Protein AF-A0A7S1X210-F1 (afdb_monomer)

Foldseek 3Di:
DFFDDDPPDDRVVRDDDLLVCVVQVGKHPVVCCCPPPPQVVQCVVCVVPDVDSCVVVDDPVNPDDDTGDGACSNDDPSVVDDDFQAALPPRHTDDVVPVLDNHDPVCPVVVVVSLVVLVVQLVVLVVQLVVLVVVLCVVVVHPPDDRPDDDPPDPSNSVNSVSVVSNVVSVVSNVSPDDVPD

Solvent-accessible surface area (backbone atoms only — not comparable to full-atom values): 11058 Å² total; per-residue (Å²): 79,57,37,64,70,65,92,87,63,55,73,79,80,27,58,42,56,67,63,61,31,60,75,46,33,53,34,67,32,63,64,59,49,40,66,74,65,45,45,60,62,50,31,66,68,32,48,89,78,39,98,59,44,63,59,80,77,47,59,81,87,60,69,76,74,90,72,67,73,65,34,55,81,64,48,72,75,49,63,76,54,80,88,71,59,49,17,74,79,81,60,47,80,53,58,86,86,51,75,73,59,44,51,45,83,88,43,52,88,47,43,71,61,56,47,51,54,50,49,54,51,34,54,55,31,50,54,50,39,51,55,48,52,53,50,50,31,63,75,69,72,41,90,88,59,83,86,83,80,79,57,82,87,43,81,56,56,64,49,49,57,48,37,52,51,55,34,52,57,36,48,60,57,53,54,43,69,56,69,89,84,123

Nearest PDB structures (foldseek):
  6tny-assembly1_A  TM=8.300E-01  e=5.848E-14  Homo sapiens
  7kc0-assembly1_A  TM=8.566E-01  e=1.595E-10  Saccharomyces cerevisiae
  6p1h-assembly1_A  TM=8.495E-01  e=1.240E-06  Saccharomyces cerevisiae S288C
  2f1m-assembly1_B  TM=7.287E-01  e=1.521E+00  Escherichia coli
  2f1m-assembly1_A  TM=6.014E-01  e=1.137E+00  Escherichia coli

Secondary structure (DSSP, 8-state):
-BB--STT--GGGGB--HHHHHHHTPPB-HHHHIIIIIHHHHHHHHTTT-S-GGGGTSSGGGS----PPPPGGG-GGGGSPPPPPB-TTT-PBPPTT-TT-SS-HHHHTTHHHHHHHHHHHHHHHHHHHHHHHHHHHHHHT-SSS------TT-HHHHHHHHHHHHHHHHHHHHHTT-----

Radius of gyration: 20.75 Å; Cα contacts (8 Å, |Δi|>4): 144; chains: 1; bounding box: 48×41×63 Å

Organism: NCBI:txid63592

Mean predicted aligned error: 7.13 Å

InterPro domains:
  IPR006134 DNA-directed DNA polymerase, family B, multifunctional domain [PF00136] (1-49)
  IPR025687 C4-type zinc-finger of DNA polymerase delta [PF14260] (87-160)
  IPR030559 DNA polymerase zeta catalytic subunit [PTHR45812] (1-171)
  IPR042087 DNA polymerase family B, thumb domain [G3DSA:1.10.132.60] (1-58)
  IPR043502 DNA/RNA polymerase superfamily [SSF56672] (1-58)

pLDDT: mean 87.24, std 10.16, range [39.22, 98.0]

Structure (mmCIF, N/CA/C/O backbone):
data_AF-A0A7S1X210-F1
#
_entry.id   AF-A0A7S1X210-F1
#
loop_
_atom_site.group_PDB
_atom_site.id
_atom_site.type_symbol
_atom_site.label_atom_id
_atom_site.label_alt_id
_atom_site.label_comp_id
_atom_site.label_asym_id
_atom_site.label_entity_id
_atom_site.label_seq_id
_atom_site.pdbx_PDB_ins_code
_atom_site.Cartn_x
_atom_site.Cartn_y
_atom_site.Cartn_z
_atom_site.occupancy
_atom_site.B_iso_or_equiv
_atom_site.auth_seq_id
_atom_site.auth_comp_id
_atom_site.auth_asym_id
_atom_site.auth_atom_id
_atom_site.pdbx_PDB_model_num
ATOM 1 N N . VAL A 1 1 ? 12.910 4.016 -5.902 1.00 90.12 1 VAL A N 1
ATOM 2 C CA . VAL A 1 1 ? 11.537 3.978 -6.462 1.00 90.12 1 VAL A CA 1
ATOM 3 C C . VAL A 1 1 ? 11.142 5.364 -6.921 1.00 90.12 1 VAL A C 1
ATOM 5 O O . VAL A 1 1 ? 11.663 6.328 -6.378 1.00 90.12 1 VAL A O 1
ATOM 8 N N . ILE A 1 2 ? 10.271 5.469 -7.922 1.00 92.75 2 ILE A N 1
ATOM 9 C CA . ILE A 1 2 ? 9.777 6.760 -8.409 1.00 92.75 2 ILE A CA 1
ATOM 10 C C . ILE A 1 2 ? 8.506 7.125 -7.639 1.00 92.75 2 ILE A C 1
ATOM 12 O O . ILE A 1 2 ? 7.502 6.409 -7.706 1.00 92.75 2 ILE A O 1
ATOM 16 N N . VAL A 1 3 ? 8.569 8.214 -6.874 1.00 91.25 3 VAL A N 1
ATOM 17 C CA . VAL A 1 3 ? 7.435 8.753 -6.110 1.00 91.25 3 VAL A CA 1
ATOM 18 C C . VAL A 1 3 ? 6.704 9.832 -6.907 1.00 91.25 3 VAL A C 1
ATOM 20 O O . VAL A 1 3 ? 7.256 10.438 -7.827 1.00 91.25 3 VAL A O 1
ATOM 23 N N . LYS A 1 4 ? 5.440 10.092 -6.564 1.00 87.62 4 LYS A N 1
ATOM 24 C CA . LYS A 1 4 ? 4.696 11.207 -7.155 1.00 87.62 4 LYS A CA 1
ATOM 25 C C . LYS A 1 4 ? 5.279 12.529 -6.664 1.00 87.62 4 LYS A C 1
ATOM 27 O O . LYS A 1 4 ? 5.483 12.720 -5.469 1.00 87.62 4 LYS A O 1
ATOM 32 N N . ALA A 1 5 ? 5.462 13.460 -7.592 1.00 85.56 5 ALA A N 1
ATOM 33 C CA . ALA A 1 5 ? 5.902 14.825 -7.324 1.00 85.56 5 ALA A CA 1
ATOM 34 C C . ALA A 1 5 ? 5.059 15.826 -8.129 1.00 85.56 5 ALA A C 1
ATOM 36 O O . ALA A 1 5 ? 4.110 15.446 -8.821 1.00 85.56 5 ALA A O 1
ATOM 37 N N . ALA A 1 6 ? 5.403 17.113 -8.039 1.00 82.94 6 ALA A N 1
ATOM 38 C CA . ALA A 1 6 ? 4.750 18.162 -8.813 1.00 82.94 6 ALA A CA 1
ATOM 39 C C . ALA A 1 6 ? 4.803 17.879 -10.327 1.00 82.94 6 ALA A C 1
ATOM 41 O O . ALA A 1 6 ? 5.745 17.269 -10.848 1.00 82.94 6 ALA A O 1
ATOM 42 N N . LYS A 1 7 ? 3.773 18.338 -11.049 1.00 77.31 7 LYS A N 1
ATOM 43 C CA . LYS A 1 7 ? 3.690 18.188 -12.506 1.00 77.31 7 LYS A CA 1
ATOM 44 C C . LYS A 1 7 ? 4.902 18.866 -13.154 1.00 77.31 7 LYS A C 1
ATOM 46 O O . LYS A 1 7 ? 5.141 20.044 -12.922 1.00 77.31 7 LYS A O 1
ATOM 51 N N . GLY A 1 8 ? 5.648 18.117 -13.965 1.00 78.75 8 GLY A N 1
ATOM 52 C CA . GLY A 1 8 ? 6.862 18.606 -14.628 1.00 78.75 8 GLY A CA 1
ATOM 53 C C . GLY A 1 8 ? 8.164 18.418 -13.843 1.00 78.75 8 GLY A C 1
ATOM 54 O O . GLY A 1 8 ? 9.219 18.726 -14.387 1.00 78.75 8 GLY A O 1
ATOM 55 N N . ALA A 1 9 ? 8.124 17.870 -12.620 1.00 86.00 9 ALA A N 1
ATOM 56 C CA . ALA A 1 9 ? 9.341 17.489 -11.901 1.00 86.00 9 ALA A CA 1
ATOM 57 C C . ALA A 1 9 ? 10.150 16.458 -12.705 1.00 86.00 9 ALA A C 1
ATOM 59 O O . ALA A 1 9 ? 9.581 15.568 -13.359 1.00 86.00 9 ALA A O 1
ATOM 60 N N . LYS A 1 10 ? 11.477 16.572 -12.653 1.00 88.25 10 LYS A N 1
ATOM 61 C CA . LYS A 1 10 ? 12.389 15.699 -13.400 1.00 88.25 10 LYS A CA 1
ATOM 62 C C . LYS A 1 10 ? 12.440 14.317 -12.750 1.00 88.25 10 LYS A C 1
ATOM 64 O O . LYS A 1 10 ? 12.213 14.171 -11.556 1.00 88.25 10 LYS A O 1
ATOM 69 N N . ALA A 1 11 ? 12.742 13.276 -13.527 1.00 84.88 11 ALA A N 1
ATOM 70 C CA . ALA A 1 11 ? 12.729 11.899 -13.019 1.00 84.88 11 ALA A CA 1
ATOM 71 C C . ALA A 1 11 ? 13.717 11.670 -11.858 1.00 84.88 11 ALA A C 1
ATOM 73 O O . ALA A 1 11 ? 13.391 10.961 -10.911 1.00 84.88 11 ALA A O 1
ATOM 74 N N . TRP A 1 12 ? 14.888 12.311 -11.895 1.00 87.00 12 TRP A N 1
ATOM 75 C CA . TRP A 1 12 ? 15.892 12.201 -10.833 1.00 87.00 12 TRP A CA 1
ATOM 76 C C . TRP A 1 12 ? 15.475 12.901 -9.530 1.00 87.00 12 TRP A C 1
ATOM 78 O O . TRP A 1 12 ? 15.913 12.487 -8.466 1.00 87.00 12 TRP A O 1
ATOM 88 N N . GLU A 1 13 ? 14.579 13.891 -9.589 1.00 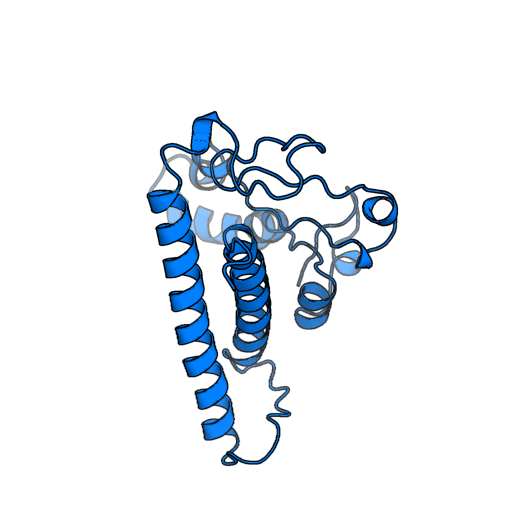87.50 13 GLU A N 1
ATOM 89 C CA . GLU A 1 13 ? 14.004 14.560 -8.407 1.00 87.50 13 GLU A CA 1
ATOM 90 C C . GLU A 1 13 ? 12.911 13.710 -7.735 1.00 87.50 13 GLU A C 1
ATOM 92 O O . GLU A 1 13 ? 12.490 13.999 -6.621 1.00 87.50 13 GLU A O 1
ATOM 97 N N . LYS A 1 14 ? 12.424 12.669 -8.422 1.00 89.88 14 LYS A N 1
ATOM 98 C CA . LYS A 1 14 ? 11.378 11.752 -7.939 1.00 89.88 14 LYS A CA 1
ATOM 99 C C . LYS A 1 14 ? 11.936 10.439 -7.396 1.00 89.88 14 LYS A C 1
ATOM 101 O O . LYS A 1 14 ? 11.161 9.565 -7.010 1.00 89.88 14 LYS A O 1
ATOM 106 N N . ALA A 1 15 ? 13.247 10.239 -7.468 1.00 92.25 15 ALA A N 1
ATOM 107 C CA . ALA A 1 15 ? 13.873 8.988 -7.085 1.00 92.25 15 ALA A CA 1
ATOM 108 C C . ALA A 1 15 ? 14.105 8.957 -5.571 1.00 92.25 15 ALA A C 1
ATOM 110 O O . ALA A 1 15 ? 14.852 9.770 -5.045 1.00 92.25 15 ALA A O 1
ATOM 111 N N . GLU A 1 16 ? 13.490 7.988 -4.895 1.00 92.00 16 GLU A N 1
ATOM 112 C CA . GLU A 1 16 ? 13.593 7.822 -3.441 1.00 92.00 16 GLU A CA 1
ATOM 113 C C . GLU A 1 16 ? 13.926 6.389 -3.020 1.00 92.00 16 GLU A C 1
ATOM 115 O O . GLU A 1 16 ? 13.676 5.429 -3.760 1.00 92.00 16 GLU A O 1
ATOM 120 N N . ASP A 1 17 ? 14.471 6.221 -1.813 1.00 90.00 17 ASP A N 1
ATOM 121 C CA . ASP A 1 17 ? 14.673 4.895 -1.219 1.00 90.00 17 ASP A CA 1
ATOM 122 C C . ASP A 1 17 ? 13.314 4.235 -0.882 1.00 90.00 17 ASP A C 1
ATOM 124 O O . ASP A 1 17 ? 12.415 4.907 -0.370 1.00 90.00 17 ASP A O 1
ATOM 128 N N . PRO A 1 18 ? 13.106 2.928 -1.157 1.00 89.25 18 PRO A N 1
ATOM 129 C CA . PRO A 1 18 ? 11.813 2.284 -0.913 1.00 89.25 18 PRO A CA 1
ATOM 130 C C . PRO A 1 18 ? 11.374 2.278 0.557 1.00 89.25 18 PRO A C 1
ATOM 132 O O . PRO A 1 18 ? 10.176 2.363 0.825 1.00 89.25 18 PRO A O 1
ATOM 135 N N . ILE A 1 19 ? 12.311 2.166 1.506 1.00 86.62 19 ILE A N 1
ATOM 136 C CA . ILE A 1 19 ? 11.998 2.190 2.941 1.00 86.62 19 ILE A CA 1
ATOM 137 C C . ILE A 1 19 ? 11.640 3.609 3.342 1.00 86.62 19 ILE A C 1
ATOM 139 O O . ILE A 1 19 ? 10.602 3.812 3.966 1.00 86.62 19 ILE A O 1
ATOM 143 N N . PHE A 1 20 ? 12.436 4.587 2.908 1.00 89.00 20 PHE A N 1
ATOM 144 C CA . PHE A 1 20 ? 12.150 5.993 3.174 1.00 89.00 20 PHE A CA 1
ATOM 145 C C . PHE A 1 20 ? 10.771 6.406 2.638 1.00 89.00 20 PHE A C 1
ATOM 147 O O . PHE A 1 20 ? 9.986 7.038 3.351 1.00 89.00 20 PHE A O 1
ATOM 154 N N . ALA A 1 21 ? 10.438 5.987 1.413 1.00 89.50 21 ALA A N 1
ATOM 155 C CA . ALA A 1 21 ? 9.132 6.221 0.808 1.00 89.50 21 ALA A CA 1
ATOM 156 C C . ALA A 1 21 ? 7.996 5.562 1.609 1.00 89.50 21 ALA A C 1
ATOM 158 O O . ALA A 1 21 ? 6.956 6.185 1.832 1.00 89.50 21 ALA A O 1
ATOM 159 N N . LEU A 1 22 ? 8.192 4.329 2.086 1.00 84.56 22 LEU A N 1
ATOM 160 C CA . LEU A 1 22 ? 7.207 3.615 2.898 1.00 84.56 22 LEU A CA 1
ATOM 161 C C . LEU A 1 22 ? 6.993 4.278 4.268 1.00 84.56 22 LEU A C 1
ATOM 163 O O . LEU A 1 22 ? 5.846 4.467 4.684 1.00 84.56 22 LEU A O 1
ATOM 167 N N . GLU A 1 23 ? 8.067 4.643 4.967 1.00 84.75 23 GLU A N 1
ATOM 168 C CA . GLU A 1 23 ? 8.025 5.239 6.308 1.00 84.75 23 GLU A CA 1
ATOM 169 C C . GLU A 1 23 ? 7.360 6.618 6.286 1.00 84.75 23 GLU A C 1
ATOM 171 O O . GLU A 1 23 ? 6.437 6.869 7.063 1.00 84.75 23 GLU A O 1
ATOM 176 N N . ASN A 1 24 ? 7.714 7.460 5.312 1.00 86.12 24 ASN A N 1
ATOM 177 C CA . ASN A 1 24 ? 7.149 8.805 5.168 1.00 86.12 24 ASN A CA 1
ATOM 178 C C . ASN A 1 24 ? 5.792 8.836 4.447 1.00 86.12 24 ASN A C 1
ATOM 180 O O . ASN A 1 24 ? 5.156 9.891 4.348 1.00 86.12 24 ASN A O 1
ATOM 184 N N . GLY A 1 25 ? 5.317 7.687 3.956 1.00 83.00 25 GLY A N 1
ATOM 185 C CA . GLY A 1 25 ? 4.057 7.587 3.223 1.00 83.00 25 GLY A CA 1
ATOM 186 C C . GLY A 1 25 ? 4.083 8.356 1.901 1.00 83.00 25 GLY A C 1
ATOM 187 O O . GLY A 1 25 ? 3.084 8.976 1.538 1.00 83.00 25 GLY A O 1
ATOM 188 N N . LEU A 1 26 ? 5.222 8.345 1.203 1.00 87.94 26 LEU A N 1
ATOM 189 C CA . LEU A 1 26 ? 5.358 8.947 -0.118 1.00 87.94 26 LEU A CA 1
ATOM 190 C C . LEU A 1 26 ? 4.622 8.072 -1.148 1.00 87.94 26 LEU A C 1
ATOM 192 O O . LEU A 1 26 ? 4.940 6.887 -1.288 1.00 87.94 26 LEU A O 1
ATOM 196 N N . PRO A 1 27 ? 3.625 8.609 -1.872 1.00 88.19 27 PRO A N 1
ATOM 197 C CA . PRO A 1 27 ? 2.889 7.830 -2.856 1.00 88.19 27 PRO A CA 1
ATOM 198 C C . PRO A 1 27 ? 3.779 7.472 -4.048 1.00 88.19 27 PRO A C 1
ATOM 200 O O . PRO A 1 27 ? 4.456 8.328 -4.612 1.00 88.19 27 PRO A O 1
ATOM 203 N N . ILE A 1 28 ? 3.730 6.211 -4.470 1.00 90.19 28 ILE A N 1
ATOM 204 C CA . ILE A 1 28 ? 4.442 5.724 -5.657 1.00 90.19 28 ILE A CA 1
ATOM 205 C C . ILE A 1 28 ? 3.744 6.229 -6.925 1.00 90.19 28 ILE A C 1
ATOM 207 O O . ILE A 1 28 ? 2.510 6.250 -7.007 1.00 90.19 28 ILE A O 1
ATOM 211 N N . ASP A 1 29 ? 4.525 6.634 -7.925 1.00 90.75 29 ASP A N 1
ATOM 212 C CA . ASP A 1 29 ? 3.999 7.053 -9.224 1.00 90.75 29 ASP A CA 1
ATOM 213 C C . ASP A 1 29 ? 3.708 5.837 -10.111 1.00 90.75 29 ASP A C 1
ATOM 215 O O . ASP A 1 29 ? 4.496 5.465 -10.978 1.00 90.75 29 ASP A O 1
ATOM 219 N N . SER A 1 30 ? 2.568 5.183 -9.872 1.00 89.75 30 SER A N 1
ATOM 220 C CA . SER A 1 30 ? 2.144 4.010 -10.647 1.00 89.75 30 SER A CA 1
ATOM 221 C C . SER A 1 30 ? 2.067 4.285 -12.150 1.00 89.75 30 SER A C 1
ATOM 223 O O . SER A 1 30 ? 2.387 3.396 -12.933 1.00 89.75 30 SER A O 1
ATOM 225 N N . GLN A 1 31 ? 1.696 5.505 -12.554 1.00 88.12 31 GLN A N 1
ATOM 226 C CA . GLN A 1 31 ? 1.588 5.870 -13.966 1.00 88.12 31 GLN A CA 1
ATOM 227 C C . GLN A 1 31 ? 2.962 5.880 -14.635 1.00 88.12 31 GLN A C 1
ATOM 229 O O . GLN A 1 31 ? 3.120 5.320 -15.712 1.00 88.12 31 GLN A O 1
ATOM 234 N N . HIS A 1 32 ? 3.986 6.411 -13.958 1.00 90.31 32 HIS A N 1
ATOM 235 C CA . HIS A 1 32 ? 5.356 6.353 -14.465 1.00 90.31 32 HIS A CA 1
ATOM 236 C C . HIS A 1 32 ? 5.807 4.911 -14.749 1.00 90.31 32 HIS A C 1
ATOM 238 O O . HIS A 1 32 ? 6.407 4.655 -15.793 1.00 90.31 32 HIS A O 1
ATOM 244 N N . TYR A 1 33 ? 5.486 3.966 -13.856 1.00 91.94 33 TYR A N 1
ATOM 245 C CA . TYR A 1 33 ? 5.815 2.552 -14.053 1.00 91.94 33 TYR A CA 1
ATOM 246 C C . TYR A 1 33 ? 5.047 1.916 -15.218 1.00 91.94 33 TYR A C 1
ATOM 248 O O . TYR A 1 33 ? 5.635 1.153 -15.985 1.00 91.94 33 TYR A O 1
ATOM 256 N N . VAL A 1 34 ? 3.763 2.250 -15.378 1.00 91.00 34 VAL A N 1
ATOM 257 C CA . VAL A 1 34 ? 2.956 1.780 -16.511 1.00 91.00 34 VAL A CA 1
ATOM 258 C C . VAL A 1 34 ? 3.537 2.298 -17.825 1.00 91.00 34 VAL A C 1
ATOM 260 O O . VAL A 1 34 ? 3.931 1.488 -18.657 1.00 91.00 34 VAL A O 1
ATOM 263 N N . ASP A 1 35 ? 3.697 3.611 -17.967 1.00 89.62 35 ASP A N 1
ATOM 264 C CA . ASP A 1 35 ? 4.081 4.248 -19.233 1.00 89.62 35 ASP A CA 1
ATOM 265 C C . ASP A 1 35 ? 5.514 3.887 -19.668 1.00 89.62 35 ASP A C 1
ATOM 267 O O . ASP A 1 35 ? 5.787 3.651 -20.844 1.00 89.62 35 ASP A O 1
ATOM 271 N N . HIS A 1 36 ? 6.463 3.849 -18.722 1.00 90.44 36 HIS A N 1
ATOM 272 C CA . HIS A 1 36 ? 7.891 3.735 -19.057 1.00 90.44 36 HIS A CA 1
ATOM 273 C C . HIS A 1 36 ? 8.416 2.298 -19.024 1.00 90.44 36 HIS A C 1
ATOM 275 O O . HIS A 1 36 ? 9.404 2.012 -19.699 1.00 90.44 36 HIS A O 1
ATOM 281 N N . TYR A 1 37 ? 7.794 1.399 -18.252 1.00 91.25 37 TYR A N 1
ATOM 282 C CA . TYR A 1 37 ? 8.306 0.036 -18.065 1.00 91.25 37 TYR A CA 1
ATOM 283 C C . TYR A 1 37 ? 7.361 -1.041 -18.584 1.00 91.25 37 TYR A C 1
ATOM 285 O O . TYR A 1 37 ? 7.846 -2.050 -19.085 1.00 91.25 37 TYR A O 1
ATOM 293 N N . LEU A 1 38 ? 6.041 -0.869 -18.464 1.00 93.69 38 LEU A N 1
ATOM 294 C CA . LEU A 1 38 ? 5.081 -1.924 -18.805 1.00 93.69 38 LEU A CA 1
ATOM 295 C C . LEU A 1 38 ? 4.475 -1.749 -20.198 1.00 93.69 38 LEU A C 1
ATOM 297 O O . LEU A 1 38 ? 4.366 -2.729 -20.930 1.00 93.69 38 LEU A O 1
ATOM 301 N N . GLU A 1 39 ? 4.119 -0.526 -20.591 1.00 93.44 39 GLU A N 1
ATOM 302 C CA . GLU A 1 39 ? 3.367 -0.263 -21.821 1.00 93.44 39 GLU A CA 1
ATOM 303 C C . GLU A 1 39 ? 4.124 -0.734 -23.064 1.00 93.44 39 GLU A C 1
ATOM 305 O O . GLU A 1 39 ? 3.574 -1.480 -23.872 1.00 93.44 39 GLU A O 1
ATOM 310 N N . GLN A 1 40 ? 5.396 -0.354 -23.215 1.00 91.50 40 GLN A N 1
ATOM 311 C CA . GLN A 1 40 ? 6.184 -0.700 -24.402 1.00 91.50 40 GLN A CA 1
ATOM 312 C C . GLN A 1 40 ? 6.397 -2.211 -24.594 1.00 91.50 40 GLN A C 1
ATOM 314 O O . GLN A 1 40 ? 6.093 -2.703 -25.684 1.00 91.50 40 GLN A O 1
ATOM 319 N N . PRO A 1 41 ? 6.918 -2.977 -23.610 1.00 95.00 41 PRO A N 1
ATOM 320 C CA . PRO A 1 41 ? 7.133 -4.409 -23.807 1.00 95.00 41 PRO A CA 1
ATOM 321 C C . PRO A 1 41 ? 5.820 -5.164 -24.002 1.00 95.00 41 PRO A C 1
ATOM 323 O O . PRO A 1 41 ? 5.747 -6.028 -24.872 1.00 95.00 41 PRO A O 1
ATOM 326 N N . LEU A 1 42 ? 4.770 -4.816 -23.254 1.00 94.88 42 LEU A N 1
ATOM 327 C CA . LEU A 1 42 ? 3.472 -5.468 -23.400 1.00 94.88 42 LEU A CA 1
ATOM 328 C C . LEU A 1 42 ? 2.827 -5.132 -24.746 1.00 94.88 42 LEU A C 1
ATOM 330 O O . LEU A 1 42 ? 2.330 -6.035 -25.412 1.00 94.88 42 LEU A O 1
ATOM 334 N N . SER A 1 43 ? 2.903 -3.880 -25.202 1.00 93.31 43 SER A N 1
ATOM 335 C CA . SER A 1 43 ? 2.387 -3.503 -26.522 1.00 93.31 43 SER A CA 1
ATOM 336 C C . SER A 1 43 ? 3.055 -4.307 -27.631 1.00 93.31 43 SER A C 1
ATOM 338 O O . SER A 1 43 ? 2.349 -4.827 -28.483 1.00 93.31 43 SER A O 1
ATOM 340 N N . ARG A 1 44 ? 4.381 -4.507 -27.579 1.00 93.38 44 ARG A N 1
ATOM 341 C CA . ARG A 1 44 ? 5.109 -5.334 -28.563 1.00 93.38 44 ARG A CA 1
ATOM 342 C C . ARG A 1 44 ? 4.666 -6.798 -28.565 1.00 93.38 44 ARG A C 1
ATOM 344 O O . ARG A 1 44 ? 4.614 -7.416 -29.621 1.00 93.38 44 ARG A O 1
ATOM 351 N N . ILE A 1 45 ? 4.363 -7.361 -27.395 1.00 95.69 45 ILE A N 1
ATOM 352 C CA . ILE A 1 45 ? 3.881 -8.748 -27.273 1.00 95.69 45 ILE A CA 1
ATOM 353 C C . ILE A 1 45 ? 2.468 -8.885 -27.853 1.00 95.69 45 ILE A C 1
ATOM 355 O O . ILE A 1 45 ? 2.160 -9.888 -28.495 1.00 95.69 45 ILE A O 1
ATOM 359 N N . PHE A 1 46 ? 1.611 -7.887 -27.630 1.00 96.12 46 PHE A N 1
ATOM 360 C CA . PHE A 1 46 ? 0.203 -7.936 -28.019 1.00 96.12 46 PHE A CA 1
ATOM 361 C C . PHE A 1 46 ? -0.088 -7.394 -29.423 1.00 96.12 46 PHE A C 1
ATOM 363 O O . PHE A 1 46 ? -1.111 -7.756 -29.993 1.00 96.12 46 PHE A O 1
ATOM 370 N N . GLU A 1 47 ? 0.796 -6.594 -30.016 1.00 94.81 47 GLU A N 1
ATOM 371 C CA . GLU A 1 47 ? 0.674 -6.056 -31.380 1.00 94.81 47 GLU A CA 1
ATOM 372 C C . GLU A 1 47 ? 0.311 -7.101 -32.457 1.00 94.81 47 GLU A C 1
ATOM 374 O O . GLU A 1 47 ? -0.590 -6.825 -33.248 1.00 94.81 47 GLU A O 1
ATOM 379 N N . PRO A 1 48 ? 0.891 -8.321 -32.487 1.00 95.19 48 PRO A N 1
ATOM 380 C CA . PRO A 1 48 ? 0.474 -9.342 -33.454 1.00 95.19 48 PRO A CA 1
ATOM 381 C C . PRO A 1 48 ? -0.869 -10.018 -33.125 1.00 95.19 48 PRO A C 1
ATOM 383 O O . PRO A 1 48 ? -1.428 -10.704 -33.978 1.00 95.19 48 PRO A O 1
ATOM 386 N N . ILE A 1 49 ? -1.385 -9.871 -31.900 1.00 95.88 49 ILE A N 1
ATOM 387 C CA . ILE A 1 49 ? -2.594 -10.557 -31.414 1.00 95.88 49 ILE A CA 1
ATOM 388 C C . ILE A 1 49 ? -3.823 -9.644 -31.508 1.00 95.88 49 ILE A C 1
ATOM 390 O O . ILE A 1 49 ? -4.916 -10.104 -31.840 1.00 95.88 49 ILE A O 1
ATOM 394 N N . MET A 1 50 ? -3.666 -8.352 -31.213 1.00 94.50 50 MET A N 1
ATOM 395 C CA . MET A 1 50 ? -4.766 -7.392 -31.141 1.00 94.50 50 MET A CA 1
ATOM 396 C C . MET A 1 50 ? -4.510 -6.156 -32.000 1.00 94.50 50 MET A C 1
ATOM 398 O O . MET A 1 50 ? -3.397 -5.650 -32.080 1.00 94.50 50 MET A O 1
ATOM 402 N N . LYS A 1 51 ? -5.583 -5.619 -32.594 1.00 90.19 51 LYS A N 1
ATOM 403 C CA . LYS A 1 51 ? -5.516 -4.453 -33.491 1.00 90.19 51 LYS A CA 1
ATOM 404 C C . LYS A 1 51 ? -4.996 -3.184 -32.804 1.00 90.19 51 LYS A C 1
ATOM 406 O O . LYS A 1 51 ? -4.408 -2.343 -33.474 1.00 90.19 51 LYS A O 1
ATOM 411 N N . ASN A 1 52 ? -5.241 -3.024 -31.501 1.00 90.50 52 ASN A 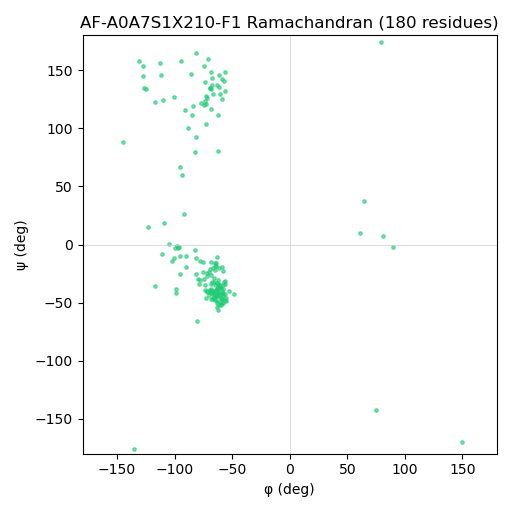N 1
ATOM 412 C CA . ASN A 1 52 ? -4.840 -1.839 -30.743 1.00 90.50 52 ASN A CA 1
ATOM 413 C C . ASN A 1 52 ? -4.425 -2.180 -29.295 1.00 90.50 52 ASN A C 1
ATOM 415 O O 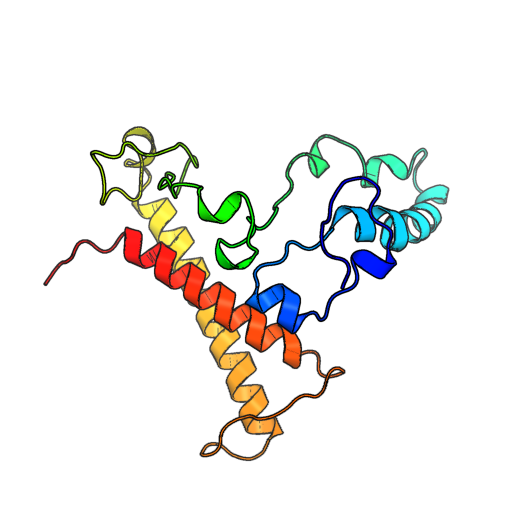. ASN A 1 52 ? -5.249 -2.102 -28.382 1.00 90.50 52 ASN A O 1
ATOM 419 N N . PRO A 1 53 ? -3.143 -2.504 -29.045 1.00 90.00 53 PRO A N 1
ATOM 420 C CA . PRO A 1 53 ? -2.640 -2.829 -27.705 1.00 90.00 53 PRO A CA 1
ATOM 421 C C . PRO A 1 53 ? -2.821 -1.735 -26.646 1.00 90.00 53 PRO A C 1
ATOM 423 O O . PRO A 1 53 ? -2.810 -2.029 -25.451 1.00 90.00 53 PRO A O 1
ATOM 426 N N . LYS A 1 54 ? -3.039 -0.477 -27.052 1.00 87.81 54 LYS A N 1
ATOM 427 C CA . LYS A 1 54 ? -3.232 0.646 -26.121 1.00 87.81 54 LYS A CA 1
ATOM 428 C C . LYS A 1 54 ? -4.521 0.548 -25.306 1.00 87.81 54 LYS A C 1
ATOM 430 O O . LYS A 1 54 ? -4.614 1.148 -24.234 1.00 87.81 54 LYS A O 1
ATOM 435 N N . GLU A 1 55 ? -5.495 -0.232 -25.767 1.00 90.38 55 GLU A N 1
ATOM 436 C CA . GLU A 1 55 ? -6.731 -0.509 -25.022 1.00 90.38 55 GLU A CA 1
ATOM 437 C C . GLU A 1 55 ? -6.465 -1.278 -23.719 1.00 90.38 55 GLU A C 1
ATOM 439 O O . GLU A 1 55 ? -7.274 -1.237 -22.801 1.00 90.38 55 GLU A O 1
ATOM 444 N N . LEU A 1 56 ? -5.303 -1.925 -23.571 1.00 89.44 56 LEU A N 1
ATOM 445 C CA . LEU A 1 56 ? -4.924 -2.566 -22.309 1.00 89.44 56 LEU A CA 1
ATOM 446 C C . LEU A 1 56 ? -4.661 -1.541 -21.196 1.00 89.44 56 LEU A C 1
ATOM 448 O O . LEU A 1 56 ? -4.966 -1.801 -20.032 1.00 89.44 56 LEU A O 1
ATOM 452 N N . PHE A 1 57 ? -4.132 -0.369 -21.553 1.00 89.81 57 PHE A N 1
ATOM 453 C CA . PHE A 1 57 ? -3.696 0.668 -20.609 1.00 89.81 57 PHE A CA 1
ATOM 454 C C . PHE A 1 57 ? -4.695 1.821 -20.475 1.00 89.81 57 PHE A C 1
ATOM 456 O O . PHE A 1 57 ? -4.620 2.611 -19.534 1.00 89.81 57 PHE A O 1
ATOM 463 N N . THR A 1 58 ? -5.659 1.913 -21.391 1.00 86.56 58 THR A N 1
ATOM 464 C CA . THR A 1 58 ? -6.652 2.990 -21.440 1.00 86.56 58 THR A CA 1
ATOM 465 C C . THR A 1 58 ? -8.060 2.412 -21.477 1.00 86.56 58 THR A C 1
ATOM 467 O O . THR A 1 58 ? -8.322 1.473 -22.218 1.00 86.56 58 THR A O 1
ATOM 470 N N . GLY A 1 59 ? -8.981 2.955 -20.679 1.00 85.50 59 GLY A N 1
ATOM 471 C CA . GLY A 1 59 ? -10.378 2.521 -20.707 1.00 85.50 59 GLY A CA 1
ATOM 472 C C . GLY A 1 59 ? -11.090 2.654 -19.370 1.00 85.50 59 GLY A C 1
ATOM 473 O O . GLY A 1 59 ? -10.587 3.263 -18.425 1.00 85.50 59 GLY A O 1
ATOM 474 N N . ASP A 1 60 ? -12.286 2.076 -19.299 1.00 85.25 60 ASP A N 1
ATOM 475 C CA . ASP A 1 60 ? -13.122 2.103 -18.096 1.00 85.25 60 ASP A CA 1
ATOM 476 C C . ASP A 1 60 ? -12.507 1.285 -16.952 1.00 85.25 60 ASP A C 1
ATOM 478 O O . ASP A 1 60 ? -12.615 1.670 -15.787 1.00 85.25 60 ASP A O 1
ATOM 482 N N . HIS A 1 61 ? -11.785 0.208 -17.279 1.00 85.44 61 HIS A N 1
ATOM 483 C CA . HIS A 1 61 ? -11.119 -0.672 -16.316 1.00 85.44 61 HIS A CA 1
ATOM 484 C C . HIS A 1 61 ? -9.933 -0.017 -15.599 1.00 85.44 61 HIS A C 1
ATOM 486 O O . HIS A 1 61 ? -9.585 -0.453 -14.504 1.00 85.44 61 HIS A O 1
ATOM 492 N N . THR A 1 62 ? -9.337 1.044 -16.155 1.00 84.31 62 THR A N 1
ATOM 493 C CA . THR A 1 62 ? -8.208 1.764 -15.532 1.00 84.31 62 THR A CA 1
ATOM 494 C C . THR A 1 62 ? -8.618 3.026 -14.769 1.00 84.31 62 THR A C 1
ATOM 496 O O . THR A 1 62 ? -7.779 3.667 -14.137 1.00 84.31 62 THR A O 1
ATOM 499 N N . ARG A 1 63 ? -9.914 3.379 -14.747 1.00 80.25 63 ARG A N 1
ATOM 500 C CA . ARG A 1 63 ? -10.415 4.580 -14.045 1.00 80.25 63 ARG A CA 1
ATOM 501 C C . ARG A 1 63 ? -10.327 4.484 -12.521 1.00 80.25 63 ARG A C 1
ATOM 503 O O . ARG A 1 63 ? -10.258 5.508 -11.841 1.00 80.25 63 ARG A O 1
ATOM 510 N N . ALA A 1 64 ? -10.342 3.273 -11.970 1.00 79.94 64 ALA A N 1
ATOM 511 C CA . ALA A 1 64 ? -10.239 3.048 -10.535 1.00 79.94 64 ALA A CA 1
ATOM 512 C C . ALA A 1 64 ? -8.767 2.945 -10.113 1.00 79.94 64 ALA A C 1
ATOM 514 O O . ALA A 1 64 ? -8.143 1.896 -10.242 1.00 79.94 64 ALA A O 1
ATOM 515 N N . ILE A 1 65 ? -8.217 4.035 -9.570 1.00 79.38 65 ILE A N 1
ATOM 516 C CA . ILE A 1 65 ? -6.823 4.081 -9.113 1.00 79.38 65 ILE A CA 1
ATOM 517 C C . ILE A 1 65 ? -6.785 4.155 -7.586 1.00 79.38 65 ILE A C 1
ATOM 519 O O . ILE A 1 65 ? -7.352 5.062 -6.973 1.00 79.38 65 ILE A O 1
ATOM 523 N N . ALA A 1 66 ? -6.076 3.218 -6.960 1.00 78.00 66 ALA A N 1
ATOM 524 C CA . ALA A 1 66 ? -5.749 3.290 -5.543 1.00 78.00 66 ALA A CA 1
ATOM 525 C C . ALA A 1 66 ? -4.483 4.139 -5.359 1.00 78.00 66 ALA A C 1
ATOM 527 O O . ALA A 1 66 ? -3.392 3.735 -5.754 1.00 78.00 66 ALA A O 1
ATOM 528 N N . VAL A 1 67 ? -4.625 5.323 -4.761 1.00 77.12 67 VAL A N 1
ATOM 529 C CA . VAL A 1 67 ? -3.489 6.192 -4.429 1.00 77.12 67 VAL A CA 1
ATOM 530 C C . VAL A 1 67 ? -3.423 6.355 -2.920 1.00 77.12 67 VAL A C 1
ATOM 532 O O . VAL A 1 67 ? -4.382 6.817 -2.298 1.00 77.12 67 VAL A O 1
ATOM 535 N N . SER A 1 68 ? -2.284 5.991 -2.331 1.00 71.38 68 SER A N 1
ATOM 536 C CA . SER A 1 68 ? -2.022 6.255 -0.919 1.00 71.38 68 SER A CA 1
ATOM 537 C C . SER A 1 68 ? -2.056 7.758 -0.668 1.00 71.38 68 SER A C 1
ATOM 539 O O . SER A 1 68 ? -1.423 8.537 -1.382 1.00 71.38 68 SER A O 1
ATOM 541 N N . THR A 1 69 ? -2.825 8.173 0.334 1.00 69.19 69 THR A N 1
ATOM 542 C CA . THR A 1 69 ? -2.876 9.582 0.724 1.00 69.19 69 THR A CA 1
ATOM 543 C C . THR A 1 69 ? -1.562 9.934 1.430 1.00 69.19 69 THR A C 1
ATOM 545 O O . THR A 1 69 ? -1.198 9.209 2.358 1.00 69.19 69 THR A O 1
ATOM 548 N N . PRO A 1 70 ? -0.849 11.003 1.017 1.00 66.50 70 PRO A N 1
ATOM 549 C CA . PRO A 1 70 ? 0.388 11.401 1.676 1.00 66.50 70 PRO A CA 1
ATOM 550 C C . PRO A 1 70 ? 0.142 11.664 3.160 1.00 66.50 70 PRO A C 1
ATOM 552 O O . PRO A 1 70 ? -0.900 12.205 3.547 1.00 66.50 70 PRO A O 1
ATOM 555 N N . SER A 1 71 ? 1.090 11.255 3.997 1.00 65.62 71 SER A N 1
ATOM 556 C CA . SER A 1 71 ? 0.960 11.422 5.440 1.00 65.62 71 SER A CA 1
ATOM 557 C C . SER A 1 71 ? 1.097 12.899 5.833 1.00 65.62 71 SER A C 1
ATOM 559 O O . SER A 1 71 ? 1.687 13.710 5.119 1.00 65.62 71 SER A O 1
ATOM 561 N N . SER A 1 72 ? 0.599 13.271 7.016 1.00 59.78 72 SER A N 1
ATOM 562 C CA . SER A 1 72 ? 0.860 14.603 7.587 1.00 59.78 72 SER A CA 1
ATOM 563 C C . SER A 1 72 ? 2.357 14.853 7.830 1.00 59.78 72 SER A C 1
ATOM 565 O O . SER A 1 72 ? 2.781 16.007 7.917 1.00 59.78 72 SER A O 1
ATOM 567 N N . ALA A 1 73 ? 3.164 13.785 7.910 1.00 59.28 73 ALA A N 1
ATOM 568 C CA . ALA A 1 73 ? 4.614 13.862 8.053 1.00 59.28 73 ALA A CA 1
ATOM 569 C C . ALA A 1 73 ? 5.311 14.327 6.762 1.00 59.28 73 ALA A C 1
ATOM 571 O O . ALA A 1 73 ? 6.351 14.971 6.852 1.00 59.28 73 ALA A O 1
ATOM 572 N N . THR A 1 74 ? 4.694 14.126 5.589 1.00 59.91 74 THR A N 1
ATOM 573 C CA . THR A 1 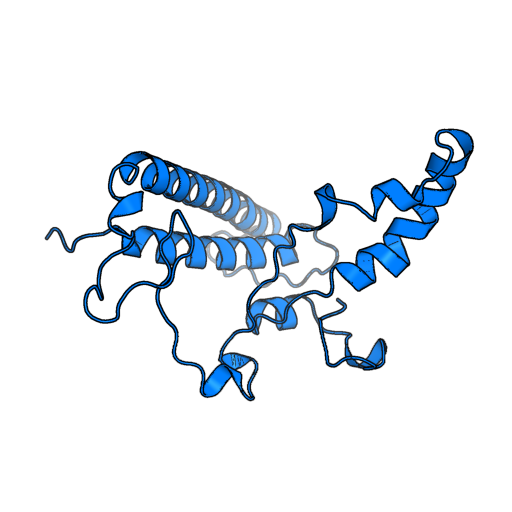74 ? 5.207 14.565 4.276 1.00 59.91 74 THR A CA 1
ATOM 574 C C . THR A 1 74 ? 5.326 16.099 4.147 1.00 59.91 74 THR A C 1
ATOM 576 O O . THR A 1 74 ? 5.972 16.596 3.230 1.00 59.91 74 THR A O 1
ATOM 579 N N . GLY A 1 75 ? 4.776 16.873 5.093 1.00 63.78 75 GLY A N 1
ATOM 580 C CA . GLY A 1 75 ? 4.949 18.329 5.149 1.00 63.78 75 GLY A CA 1
ATOM 581 C C . GLY A 1 75 ? 4.046 19.109 4.182 1.00 63.78 75 GLY A C 1
ATOM 582 O O . GLY A 1 75 ? 3.281 18.541 3.406 1.00 63.78 75 GLY A O 1
ATOM 583 N N . GLY A 1 76 ? 4.075 20.442 4.273 1.00 75.50 76 GLY A N 1
ATOM 584 C CA . GLY A 1 76 ? 3.267 21.333 3.426 1.00 75.50 76 GLY A CA 1
ATOM 585 C C . GLY A 1 76 ? 1.775 21.383 3.792 1.00 75.50 76 GLY A C 1
ATOM 586 O O . GLY A 1 76 ? 1.414 21.359 4.969 1.00 75.50 76 GLY A O 1
ATOM 587 N N . MET A 1 77 ? 0.897 21.460 2.779 1.00 70.19 77 MET A N 1
ATOM 588 C CA . MET A 1 77 ? -0.560 21.635 2.948 1.00 70.19 77 MET A CA 1
ATOM 589 C C . MET A 1 77 ? -1.220 20.548 3.815 1.00 70.19 77 MET A C 1
ATOM 591 O O . MET A 1 77 ? -2.158 20.839 4.554 1.00 70.19 77 MET A O 1
ATOM 595 N N . MET A 1 78 ? -0.708 19.310 3.789 1.00 73.88 78 MET A N 1
ATOM 596 C CA . MET A 1 78 ? -1.274 18.186 4.553 1.00 73.88 78 MET A CA 1
ATOM 597 C C . MET A 1 78 ? -1.112 18.331 6.074 1.00 73.88 78 MET A C 1
ATOM 599 O O . MET A 1 78 ? -1.812 17.648 6.817 1.00 73.88 78 MET A O 1
ATOM 603 N N . ARG A 1 79 ? -0.249 19.239 6.560 1.00 76.81 79 ARG A N 1
ATOM 604 C CA . ARG A 1 79 ? -0.148 19.557 7.997 1.00 76.81 79 ARG A CA 1
ATOM 605 C C . ARG A 1 79 ? -1.338 20.357 8.522 1.00 76.81 79 ARG A C 1
ATOM 607 O O . ARG A 1 79 ? -1.660 20.251 9.698 1.00 76.81 79 ARG A O 1
ATOM 614 N N . PHE A 1 80 ? -1.994 21.127 7.657 1.00 78.12 80 PHE A N 1
ATOM 615 C CA . PHE A 1 80 ? -3.146 21.962 8.013 1.00 78.12 80 PHE A CA 1
ATOM 616 C C . PHE A 1 80 ? -4.486 21.282 7.698 1.00 78.12 80 PHE A C 1
ATOM 618 O O . PHE A 1 80 ? -5.551 21.822 7.991 1.00 78.12 80 PHE A O 1
ATOM 625 N N . ALA A 1 81 ? -4.449 20.086 7.104 1.00 79.31 81 ALA A N 1
ATOM 626 C CA . ALA A 1 81 ? -5.638 19.333 6.748 1.00 79.31 81 ALA A CA 1
ATOM 627 C C . ALA A 1 81 ? -6.257 18.657 7.982 1.00 79.31 81 ALA A C 1
ATOM 629 O O . ALA A 1 81 ? -5.641 17.817 8.641 1.00 79.31 81 ALA A O 1
ATOM 630 N N . LYS A 1 82 ? -7.524 18.973 8.266 1.00 79.88 82 LYS A N 1
ATOM 631 C CA . LYS A 1 82 ? -8.305 18.274 9.291 1.00 79.88 82 LYS A CA 1
ATOM 632 C C . LYS A 1 82 ? -8.711 16.892 8.773 1.00 79.88 82 LYS A C 1
ATOM 634 O O . LYS A 1 82 ? -9.426 16.785 7.778 1.00 79.88 82 LYS A O 1
ATOM 639 N N . LYS A 1 83 ? -8.291 15.825 9.460 1.00 77.88 83 LYS A N 1
ATOM 640 C CA . LYS A 1 83 ? -8.719 14.453 9.142 1.00 77.88 83 LYS A CA 1
ATOM 641 C C . LYS A 1 83 ? -10.208 14.291 9.471 1.00 77.88 83 LYS A C 1
ATOM 643 O O . LYS A 1 83 ? -10.604 14.397 10.628 1.00 77.88 83 LYS A O 1
ATOM 648 N N . ILE A 1 84 ? -11.025 14.035 8.451 1.00 83.31 84 ILE A N 1
ATOM 649 C CA . ILE A 1 84 ? -12.451 13.711 8.595 1.00 83.31 84 ILE A CA 1
ATOM 650 C C . ILE A 1 84 ? -12.601 12.194 8.467 1.00 83.31 84 ILE A C 1
ATOM 652 O O . ILE A 1 84 ? -12.121 11.611 7.489 1.00 83.31 84 ILE A O 1
ATOM 656 N N . LYS A 1 85 ? -13.256 11.549 9.441 1.00 84.38 85 LYS A N 1
ATOM 657 C CA . LYS A 1 85 ? -13.555 10.112 9.369 1.00 84.38 85 LYS A CA 1
ATOM 658 C C . LYS A 1 85 ? -14.493 9.854 8.184 1.00 84.38 85 LYS A C 1
ATOM 660 O O . LYS A 1 85 ? -15.441 10.600 7.948 1.00 84.38 85 LYS A O 1
ATOM 665 N N . ARG A 1 86 ? -14.222 8.795 7.425 1.00 89.00 86 ARG A N 1
ATOM 666 C CA . ARG A 1 86 ? -15.074 8.345 6.317 1.00 89.00 86 ARG A CA 1
ATOM 667 C C . ARG A 1 86 ? -15.723 7.015 6.673 1.00 89.00 86 ARG A C 1
ATOM 669 O O . ARG A 1 86 ? -15.104 6.196 7.360 1.00 89.00 86 ARG A O 1
ATOM 676 N N . CYS A 1 87 ? -16.948 6.809 6.204 1.00 90.31 87 CYS A N 1
ATOM 677 C CA . CYS A 1 87 ? -17.662 5.543 6.326 1.00 90.31 87 CYS A CA 1
ATOM 678 C C . CYS A 1 87 ? -16.826 4.415 5.705 1.00 90.31 87 CYS A C 1
ATOM 680 O O . CYS A 1 87 ? -16.344 4.560 4.581 1.00 90.31 87 CYS A O 1
ATOM 682 N N . MET A 1 88 ? -16.662 3.298 6.416 1.00 87.94 88 MET A N 1
ATOM 683 C CA . MET A 1 88 ? -15.881 2.155 5.921 1.00 87.94 88 MET A CA 1
ATOM 684 C C . MET A 1 88 ? -16.515 1.476 4.696 1.00 87.94 88 MET A C 1
ATOM 686 O O . MET A 1 88 ? -15.790 0.969 3.847 1.00 87.94 88 MET A O 1
ATOM 690 N N . GLY A 1 89 ? -17.846 1.523 4.560 1.00 88.94 89 GLY A N 1
ATOM 691 C CA . GLY A 1 89 ? -18.560 0.955 3.411 1.00 88.94 89 GLY A CA 1
ATOM 692 C C . GLY A 1 89 ? -18.534 1.859 2.176 1.00 88.94 89 GLY A C 1
ATOM 693 O O . GLY A 1 89 ? -17.937 1.529 1.156 1.00 88.94 89 GLY A O 1
ATOM 694 N N . CYS A 1 90 ? -19.180 3.026 2.254 1.00 89.69 90 CYS A N 1
ATOM 695 C CA . CYS A 1 90 ? -19.386 3.901 1.091 1.00 89.69 90 CYS A CA 1
ATOM 696 C C . CYS A 1 90 ? -18.351 5.027 0.936 1.00 89.69 90 CYS A C 1
ATOM 698 O O . CYS A 1 90 ? -18.432 5.802 -0.013 1.00 89.69 90 CYS A O 1
ATOM 700 N N . LYS A 1 91 ? -17.395 5.165 1.866 1.00 88.25 91 LYS A N 1
ATOM 701 C CA . LYS A 1 91 ? -16.383 6.243 1.896 1.00 88.25 91 LYS A CA 1
ATOM 702 C C . LYS A 1 91 ? -16.946 7.670 2.009 1.00 88.25 91 LYS A C 1
ATOM 704 O O . LYS A 1 91 ? -16.172 8.624 1.903 1.00 88.25 91 LYS A O 1
ATOM 709 N N . ALA A 1 92 ? -18.244 7.836 2.276 1.00 88.81 92 ALA A N 1
ATOM 710 C CA . ALA A 1 92 ? -18.852 9.136 2.560 1.00 88.81 92 ALA A CA 1
ATOM 711 C C . ALA A 1 92 ? -18.241 9.772 3.820 1.00 88.81 92 ALA A C 1
ATOM 713 O O . ALA A 1 92 ? -17.869 9.066 4.761 1.00 88.81 92 ALA A O 1
ATOM 714 N N . ALA A 1 93 ? -18.126 11.100 3.837 1.00 88.44 93 ALA A N 1
ATOM 715 C CA . ALA A 1 93 ? -17.650 11.832 5.006 1.00 88.44 93 ALA A CA 1
ATOM 716 C C . ALA A 1 93 ? -18.659 11.701 6.157 1.00 88.44 93 ALA A C 1
ATOM 718 O O . ALA A 1 93 ? -19.853 11.922 5.961 1.00 88.44 93 ALA A O 1
ATOM 719 N N . LEU A 1 94 ? -18.181 11.330 7.343 1.00 86.81 94 LEU A N 1
ATOM 720 C CA . LEU A 1 94 ? -19.009 11.230 8.542 1.00 86.81 94 LEU A CA 1
ATOM 721 C C . LEU A 1 94 ? -19.104 12.589 9.232 1.00 86.81 94 LEU A C 1
ATOM 723 O O . LEU A 1 94 ? -18.160 13.387 9.201 1.00 86.81 94 LEU A O 1
ATOM 727 N N . SER A 1 95 ? -20.257 12.855 9.847 1.00 79.75 95 SER A N 1
A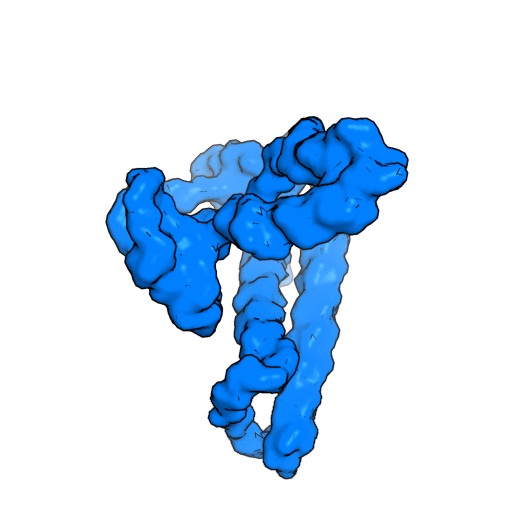TOM 728 C CA . SER A 1 95 ? -20.478 14.108 10.558 1.00 79.75 95 SER A CA 1
ATOM 729 C C . SER A 1 95 ? -19.594 14.179 11.815 1.00 79.75 95 SER A C 1
ATOM 731 O O . SER A 1 95 ? -19.335 13.157 12.454 1.00 79.75 95 SER A O 1
ATOM 733 N N . PRO A 1 96 ? -19.144 15.379 12.228 1.00 69.62 96 PRO A N 1
ATOM 734 C CA . PRO A 1 96 ? -18.345 15.542 13.444 1.00 69.62 96 PRO A CA 1
ATOM 735 C C . PRO A 1 96 ? -19.087 15.182 14.739 1.00 69.62 96 PRO A C 1
ATOM 737 O O . PRO A 1 96 ? -18.439 15.058 15.774 1.00 69.62 96 PRO A O 1
ATOM 740 N N . ALA A 1 97 ? -20.420 15.078 14.693 1.00 66.88 97 ALA A N 1
ATOM 741 C CA . ALA A 1 97 ? -21.266 14.721 15.830 1.00 66.88 97 ALA A CA 1
ATOM 742 C C . ALA A 1 97 ? -21.240 13.210 16.117 1.00 66.88 97 ALA A C 1
ATOM 744 O O . ALA A 1 97 ? -21.318 12.806 17.270 1.00 66.88 97 ALA A O 1
ATOM 745 N N . ALA A 1 98 ? -21.050 12.383 15.087 1.00 66.69 98 ALA A N 1
ATOM 746 C CA . ALA A 1 98 ? -20.904 10.937 15.206 1.00 66.69 98 ALA A CA 1
ATOM 747 C C . ALA A 1 98 ? -19.415 10.558 15.298 1.00 66.69 98 ALA A C 1
ATOM 749 O O . ALA A 1 98 ? -18.879 9.871 14.426 1.00 66.69 98 ALA A O 1
ATOM 750 N N . LYS A 1 99 ? -18.715 11.072 16.323 1.00 60.84 99 LYS A N 1
ATOM 751 C CA . LYS A 1 99 ? -17.255 10.903 16.472 1.00 60.84 99 LYS A CA 1
ATOM 752 C C . LYS A 1 99 ? -16.822 9.439 16.481 1.00 60.84 99 LYS A C 1
ATOM 754 O O . LYS A 1 99 ? -15.748 9.149 15.950 1.00 60.84 99 LYS A O 1
ATOM 759 N N . ASP A 1 100 ? -17.669 8.547 16.982 1.00 67.69 100 ASP A N 1
ATOM 760 C CA . ASP A 1 100 ? -17.342 7.131 17.183 1.00 67.69 100 ASP A CA 1
ATOM 761 C C . ASP A 1 100 ? -17.982 6.210 16.141 1.00 67.69 100 ASP A C 1
ATOM 763 O O . ASP A 1 100 ? -17.731 5.012 16.122 1.00 67.69 100 ASP A O 1
ATOM 767 N N . ALA A 1 101 ? -18.733 6.764 15.183 1.00 78.62 101 ALA A N 1
ATOM 768 C CA . ALA A 1 101 ? -19.323 5.956 14.127 1.00 78.62 101 ALA A CA 1
ATOM 769 C C . ALA A 1 101 ? -18.257 5.464 13.124 1.00 78.62 101 ALA A C 1
ATOM 771 O O . ALA A 1 101 ? -17.505 6.234 12.513 1.00 78.62 101 ALA A O 1
ATOM 772 N N . SER A 1 102 ? -18.216 4.152 12.903 1.00 85.25 102 SER A N 1
ATOM 773 C CA . SER A 1 102 ? -17.451 3.499 11.831 1.00 85.25 102 SER A CA 1
ATOM 774 C C . SER A 1 102 ? -18.172 3.585 10.474 1.00 85.25 102 SER A C 1
ATOM 776 O O . SER A 1 102 ? -17.528 3.677 9.418 1.00 85.25 102 SER A O 1
ATOM 778 N N . LEU A 1 103 ? -19.509 3.622 10.507 1.00 89.50 103 LEU A N 1
ATOM 779 C CA . LEU A 1 103 ? -20.415 3.550 9.361 1.00 89.50 103 LEU A CA 1
ATOM 780 C C . LEU A 1 103 ? -21.428 4.703 9.350 1.00 89.50 103 LEU A C 1
ATOM 782 O O . LEU A 1 103 ? -21.771 5.263 10.386 1.00 89.50 103 LEU A O 1
ATOM 786 N N . CYS A 1 104 ? -21.918 5.060 8.161 1.00 89.56 104 CYS A N 1
ATOM 787 C CA . CYS A 1 104 ? -23.074 5.949 8.027 1.00 89.56 104 CYS A CA 1
ATOM 788 C C . CYS A 1 104 ? -24.387 5.171 8.211 1.00 89.56 104 CYS A C 1
ATOM 790 O O . CYS A 1 104 ? -24.407 3.947 8.080 1.00 89.56 104 CYS A O 1
ATOM 792 N N . GLU A 1 105 ? -25.494 5.884 8.427 1.00 87.81 105 GLU A N 1
ATOM 793 C CA . GLU A 1 105 ? -26.828 5.294 8.634 1.00 87.81 105 GLU A CA 1
ATOM 794 C C . GLU A 1 105 ? -27.228 4.319 7.516 1.00 87.81 105 GLU A C 1
ATOM 796 O O . GLU A 1 105 ? -27.721 3.228 7.787 1.00 87.81 105 GLU A O 1
ATOM 801 N N . HIS A 1 106 ? -26.908 4.650 6.262 1.00 88.19 106 HIS A N 1
ATOM 802 C CA . HIS A 1 106 ? -27.174 3.787 5.109 1.00 88.19 106 HIS A CA 1
ATOM 803 C C . HIS A 1 106 ? -26.357 2.480 5.124 1.00 88.19 106 HIS A C 1
ATOM 805 O O . HIS A 1 106 ? -26.804 1.451 4.621 1.00 88.19 106 HIS A O 1
ATOM 811 N N . CYS A 1 107 ? -25.134 2.497 5.659 1.00 89.81 107 CYS A N 1
ATOM 812 C CA . CYS A 1 107 ? -24.262 1.318 5.697 1.00 89.81 107 CYS A CA 1
ATOM 813 C C . CYS A 1 107 ? -24.434 0.478 6.966 1.00 89.81 107 CYS A C 1
ATOM 815 O O . CYS A 1 107 ? -23.912 -0.632 7.007 1.00 89.81 107 CYS A O 1
ATOM 817 N N . LYS A 1 108 ? -25.173 0.968 7.967 1.00 87.56 108 LYS A N 1
ATOM 818 C CA . LYS A 1 108 ? -25.350 0.292 9.259 1.00 87.56 108 LYS A CA 1
ATOM 819 C C . LYS A 1 108 ? -26.007 -1.087 9.117 1.00 87.56 108 LYS A C 1
ATOM 821 O O . LYS A 1 108 ? -25.589 -2.041 9.755 1.00 87.56 108 LYS A O 1
ATOM 826 N N . GLY A 1 109 ? -26.945 -1.244 8.179 1.00 89.94 109 GLY A N 1
ATOM 827 C CA . GLY A 1 109 ? -27.558 -2.548 7.880 1.00 89.94 109 GLY A CA 1
ATOM 828 C C . GLY A 1 109 ? -26.594 -3.604 7.309 1.00 89.94 109 GLY A C 1
ATOM 829 O O . GLY A 1 109 ? -26.923 -4.784 7.313 1.00 89.94 109 GLY A O 1
ATOM 830 N N . LYS A 1 110 ? -25.408 -3.202 6.830 1.00 92.00 110 LYS A N 1
ATOM 831 C CA . LYS A 1 110 ? -24.360 -4.095 6.298 1.00 92.00 110 LYS A CA 1
ATOM 832 C C . LYS A 1 110 ? -23.139 -4.185 7.215 1.00 92.00 110 LYS A C 1
ATOM 834 O O . LYS A 1 110 ? -22.055 -4.561 6.778 1.00 92.00 110 LYS A O 1
ATOM 839 N N . GLU A 1 111 ? -23.290 -3.808 8.480 1.00 90.44 111 GLU A N 1
ATOM 840 C CA . GLU A 1 111 ? -22.179 -3.717 9.423 1.00 90.44 111 GLU A CA 1
ATOM 841 C C . GLU A 1 111 ? -21.438 -5.042 9.607 1.00 90.44 111 GLU A C 1
ATOM 843 O O . GLU A 1 111 ? -20.217 -5.069 9.473 1.00 90.44 111 GLU A O 1
ATOM 848 N N . ALA A 1 112 ? -22.166 -6.145 9.801 1.00 91.88 112 ALA A N 1
ATOM 849 C CA . ALA A 1 112 ? -21.572 -7.472 9.964 1.00 91.88 112 ALA A CA 1
ATOM 850 C C . ALA A 1 112 ? -20.722 -7.895 8.751 1.00 91.88 112 ALA A C 1
ATOM 852 O O . ALA A 1 112 ? -19.637 -8.446 8.920 1.00 91.88 112 ALA A O 1
ATOM 853 N N . GLU A 1 113 ? -21.178 -7.595 7.530 1.00 94.19 113 GLU A N 1
ATOM 854 C CA . GLU A 1 113 ? -20.447 -7.899 6.293 1.00 94.19 113 GLU A CA 1
ATOM 855 C C . GLU A 1 113 ? -19.145 -7.086 6.204 1.00 94.19 113 GLU A C 1
ATOM 857 O O . GLU A 1 113 ? -18.076 -7.630 5.922 1.00 94.19 113 GLU A O 1
ATOM 862 N N . ILE A 1 114 ? -19.214 -5.783 6.497 1.00 93.00 114 ILE A N 1
ATOM 863 C CA . ILE A 1 114 ? -18.055 -4.879 6.446 1.00 93.00 114 ILE A CA 1
ATOM 864 C C . ILE A 1 114 ? -17.042 -5.224 7.547 1.00 93.00 114 ILE A C 1
ATOM 866 O O . ILE A 1 114 ? -15.829 -5.201 7.304 1.00 93.00 114 ILE A O 1
ATOM 870 N N . TYR A 1 115 ? -17.525 -5.556 8.744 1.00 92.69 115 TYR A N 1
ATOM 871 C CA . TYR A 1 115 ? -16.691 -6.006 9.849 1.00 92.69 115 TYR A CA 1
ATOM 872 C C . TYR A 1 115 ? -15.992 -7.324 9.504 1.00 92.69 115 TYR A C 1
ATOM 874 O O . TYR A 1 115 ? -14.767 -7.392 9.578 1.00 92.69 115 TYR A O 1
ATOM 882 N N . ALA A 1 116 ? -16.731 -8.331 9.023 1.00 94.38 116 ALA A N 1
ATOM 883 C CA . ALA A 1 116 ? -16.164 -9.618 8.623 1.00 94.38 116 ALA A CA 1
ATOM 884 C C . ALA A 1 116 ? -15.100 -9.467 7.523 1.00 94.38 116 ALA A C 1
ATOM 886 O O . ALA A 1 116 ? -14.032 -10.071 7.605 1.00 94.38 116 ALA A O 1
ATOM 887 N N . ALA A 1 117 ? -15.339 -8.612 6.522 1.00 94.25 117 ALA A N 1
ATOM 888 C CA . ALA A 1 117 ? -14.351 -8.314 5.486 1.00 94.25 117 ALA A CA 1
ATOM 889 C C . ALA A 1 117 ? -13.077 -7.660 6.055 1.00 94.25 117 ALA A C 1
ATOM 891 O O . ALA A 1 117 ? -11.965 -7.995 5.641 1.00 94.25 117 ALA A O 1
ATOM 892 N N . SER A 1 118 ? -13.230 -6.743 7.014 1.00 93.19 118 SER A N 1
ATOM 893 C CA . SER A 1 118 ? -12.104 -6.068 7.673 1.00 93.19 118 SER A CA 1
ATOM 894 C C . SER A 1 118 ? -11.309 -7.034 8.559 1.00 93.19 118 SER A C 1
ATOM 896 O O . SER A 1 118 ? -10.079 -7.015 8.531 1.00 93.19 118 SER A O 1
ATOM 898 N N . LEU A 1 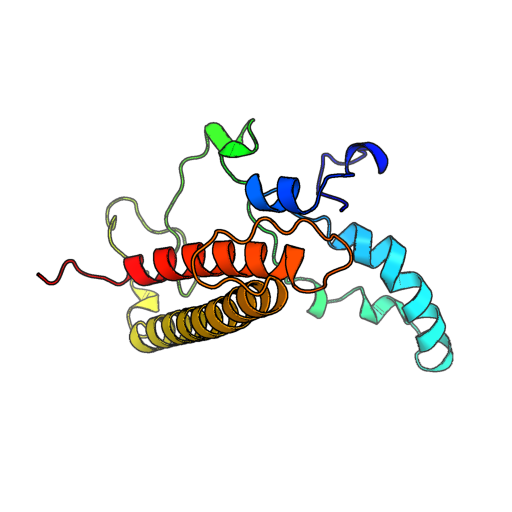119 ? -12.002 -7.925 9.275 1.00 95.25 119 LEU A N 1
ATOM 899 C CA . LEU A 1 119 ? -11.407 -8.956 10.125 1.00 95.25 119 LEU A CA 1
ATOM 900 C C . LEU A 1 119 ? -10.616 -9.967 9.295 1.00 95.25 119 LEU A C 1
ATOM 902 O O . LEU A 1 119 ? -9.448 -10.214 9.574 1.00 95.25 119 LEU A O 1
ATOM 906 N N . ASN A 1 120 ? -11.202 -10.470 8.207 1.00 96.25 120 ASN A N 1
ATOM 907 C CA . ASN A 1 120 ? -10.520 -11.387 7.293 1.00 96.25 120 ASN A CA 1
ATOM 908 C C . ASN A 1 120 ? -9.243 -10.774 6.706 1.00 96.25 120 ASN A C 1
ATOM 910 O O . ASN A 1 120 ? -8.228 -11.456 6.562 1.00 96.25 120 ASN A O 1
ATOM 914 N N . LYS A 1 121 ? -9.271 -9.475 6.387 1.00 95.69 121 LYS A N 1
ATOM 915 C CA . LYS A 1 121 ? -8.087 -8.761 5.909 1.00 95.69 121 LYS A CA 1
ATOM 916 C C . LYS A 1 121 ? -6.996 -8.677 6.980 1.00 95.69 121 LYS A C 1
ATOM 918 O O . LYS A 1 121 ? -5.832 -8.869 6.638 1.00 95.69 121 LYS A O 1
ATOM 923 N N . ALA A 1 122 ? -7.351 -8.381 8.231 1.00 96.12 122 ALA A N 1
ATOM 924 C CA . ALA A 1 122 ? -6.390 -8.344 9.330 1.00 96.12 122 ALA A CA 1
ATOM 925 C C . ALA A 1 122 ? -5.775 -9.728 9.573 1.00 96.12 122 ALA A C 1
ATOM 927 O O . ALA A 1 122 ? -4.556 -9.840 9.537 1.00 96.12 122 ALA A O 1
ATOM 928 N N . ASN A 1 123 ? -6.595 -10.780 9.660 1.00 97.38 123 ASN A N 1
ATOM 929 C CA . ASN A 1 123 ? -6.128 -12.161 9.831 1.00 97.38 123 ASN A CA 1
ATOM 930 C C . ASN A 1 123 ? -5.127 -12.562 8.732 1.00 97.38 123 ASN A C 1
ATOM 932 O O . ASN A 1 123 ? -4.040 -13.058 9.010 1.00 97.38 123 ASN A O 1
ATOM 936 N N . MET A 1 124 ? -5.439 -12.257 7.466 1.00 97.44 124 MET A N 1
ATOM 937 C CA . MET A 1 124 ? -4.526 -12.518 6.348 1.00 97.44 124 MET A CA 1
ATOM 938 C C . MET A 1 124 ? -3.184 -11.776 6.498 1.00 97.44 124 MET A C 1
ATOM 940 O O . MET A 1 124 ? -2.135 -12.294 6.107 1.00 97.44 124 MET A O 1
ATOM 944 N N . LEU A 1 125 ? -3.199 -10.544 7.014 1.00 97.75 125 LEU A N 1
ATOM 945 C CA . LEU A 1 125 ? -1.985 -9.761 7.250 1.00 97.75 125 LEU A CA 1
ATOM 946 C C . LEU A 1 125 ? -1.188 -10.285 8.451 1.00 97.75 125 LEU A C 1
ATOM 948 O O . LEU A 1 125 ? 0.039 -10.279 8.388 1.00 97.75 125 LEU A O 1
ATOM 952 N N . GLU A 1 126 ? -1.851 -10.781 9.497 1.00 97.62 126 GLU A N 1
ATOM 953 C CA . GLU A 1 126 ? -1.221 -11.432 10.654 1.00 97.62 126 GLU A CA 1
ATOM 954 C C . GLU A 1 126 ? -0.490 -12.716 10.254 1.00 97.62 126 GLU A C 1
ATOM 956 O O . GLU A 1 126 ? 0.671 -12.910 10.627 1.00 97.62 126 GLU A O 1
ATOM 961 N N . ASP A 1 127 ? -1.118 -13.551 9.422 1.00 98.00 127 ASP A N 1
ATOM 962 C CA . ASP A 1 127 ? -0.501 -14.767 8.884 1.00 98.00 127 ASP A CA 1
ATOM 963 C C . ASP A 1 127 ? 0.756 -14.436 8.070 1.00 98.00 127 ASP A C 1
ATOM 965 O O . ASP A 1 127 ? 1.825 -15.029 8.255 1.00 98.00 127 ASP A O 1
ATOM 969 N N . GLN A 1 128 ? 0.660 -13.440 7.182 1.00 97.44 128 GLN A N 1
ATOM 970 C CA . GLN A 1 128 ? 1.799 -12.986 6.382 1.00 97.44 128 GLN A CA 1
ATOM 971 C C . GLN A 1 128 ? 2.905 -12.384 7.245 1.00 97.44 128 GLN A C 1
ATOM 973 O O . GLN A 1 128 ? 4.086 -12.628 6.985 1.00 97.44 128 GLN A O 1
ATOM 978 N N . PHE A 1 129 ? 2.542 -11.594 8.256 1.00 97.56 129 PHE A N 1
ATOM 979 C CA . PHE A 1 129 ? 3.491 -11.002 9.188 1.00 97.56 129 PHE A CA 1
ATOM 980 C C . PHE A 1 129 ? 4.273 -12.105 9.899 1.00 97.56 129 PHE A C 1
ATOM 982 O O . PHE A 1 129 ? 5.504 -12.126 9.838 1.00 97.56 129 PHE A O 1
ATOM 989 N N . SER A 1 130 ? 3.556 -13.067 10.477 1.00 97.06 130 SER A N 1
ATOM 990 C CA . SER A 1 130 ? 4.128 -14.195 11.208 1.00 97.06 130 SER A CA 1
ATOM 991 C C . SER A 1 130 ? 5.066 -15.01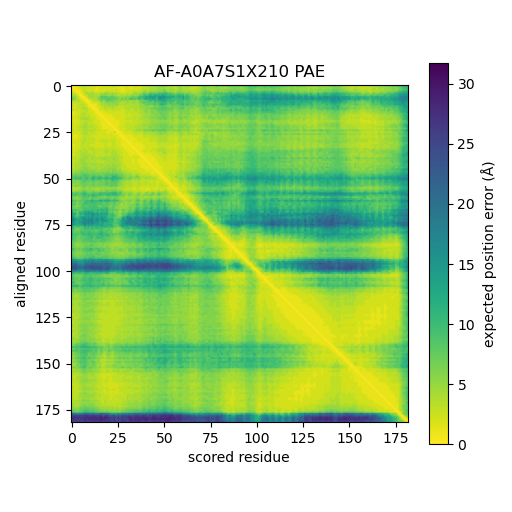0 10.316 1.00 97.06 130 SER A C 1
ATOM 993 O O . SER A 1 130 ? 6.232 -15.210 10.656 1.00 97.06 130 SER A O 1
ATOM 995 N N . ALA A 1 131 ? 4.618 -15.389 9.115 1.00 97.62 131 ALA A N 1
ATOM 996 C CA . ALA A 1 131 ? 5.425 -16.164 8.177 1.00 97.62 131 ALA A CA 1
ATOM 997 C C . ALA A 1 131 ? 6.727 -15.446 7.769 1.00 97.62 131 ALA A C 1
ATOM 999 O O . ALA A 1 131 ? 7.802 -16.051 7.769 1.00 97.62 131 ALA A O 1
ATOM 1000 N N . LEU A 1 132 ? 6.654 -14.153 7.430 1.00 97.19 132 LEU A N 1
ATOM 1001 C CA . LEU A 1 132 ? 7.816 -13.387 6.967 1.00 97.19 132 LEU A CA 1
ATOM 1002 C C . LEU A 1 132 ? 8.828 -13.134 8.091 1.00 97.19 132 LEU A C 1
ATOM 1004 O O . LEU A 1 132 ? 10.033 -13.279 7.871 1.00 97.19 132 LEU A O 1
ATOM 1008 N N . TRP A 1 133 ? 8.362 -12.768 9.287 1.00 95.44 133 TRP A N 1
ATOM 1009 C CA . TRP A 1 133 ? 9.247 -12.466 10.414 1.00 95.44 133 TRP A CA 1
ATOM 1010 C C . TRP A 1 133 ? 9.900 -13.721 10.990 1.00 95.44 133 TRP A C 1
ATOM 1012 O O . TRP A 1 133 ? 11.109 -13.712 11.229 1.00 95.44 133 TRP A O 1
ATOM 1022 N N . THR A 1 134 ? 9.167 -14.833 11.096 1.00 95.69 134 THR A N 1
ATOM 1023 C CA . THR A 1 134 ? 9.760 -16.121 11.479 1.00 95.69 134 THR A CA 1
ATOM 1024 C C . THR A 1 134 ? 10.779 -16.604 10.445 1.00 95.69 134 THR A C 1
ATOM 1026 O O . THR A 1 134 ? 11.835 -17.117 10.816 1.00 95.69 134 THR A O 1
ATOM 1029 N N . GLN A 1 135 ? 10.532 -16.401 9.144 1.00 96.69 135 GLN A N 1
ATOM 1030 C CA . GLN A 1 135 ? 11.517 -16.739 8.111 1.00 96.69 135 GLN A CA 1
ATOM 1031 C C . GLN A 1 135 ? 12.806 -15.918 8.253 1.00 96.69 135 GLN A C 1
ATOM 1033 O O . GLN A 1 135 ? 13.901 -16.453 8.072 1.00 96.69 135 GLN A O 1
ATOM 1038 N N . CYS A 1 136 ? 12.703 -14.638 8.614 1.00 96.62 136 CYS A N 1
ATOM 1039 C CA . CYS A 1 136 ? 13.872 -13.814 8.903 1.00 96.62 136 CYS A CA 1
ATOM 1040 C C . CYS A 1 136 ? 14.675 -14.318 10.113 1.00 96.62 136 CYS A C 1
ATOM 1042 O O . CYS A 1 136 ? 15.900 -14.372 10.027 1.00 96.62 136 CYS A O 1
ATOM 1044 N N . GLN A 1 137 ? 14.011 -14.717 11.201 1.00 95.75 137 GLN A N 1
ATOM 1045 C CA . GLN A 1 137 ? 14.682 -15.287 12.377 1.00 95.75 137 GLN A CA 1
ATOM 1046 C C . GLN A 1 137 ? 15.412 -16.594 12.035 1.00 95.75 137 GLN A C 1
ATOM 1048 O O . GLN A 1 137 ? 16.574 -16.777 12.395 1.00 95.75 137 GLN A O 1
ATOM 1053 N N . ARG A 1 138 ? 14.774 -17.476 11.253 1.00 96.12 138 ARG A N 1
ATOM 1054 C CA . ARG A 1 138 ? 15.405 -18.710 10.749 1.00 96.12 138 ARG A CA 1
ATOM 1055 C C . ARG A 1 138 ? 16.627 -18.422 9.881 1.00 96.12 138 ARG A C 1
ATOM 1057 O O . ARG A 1 138 ? 17.647 -19.078 10.038 1.00 96.12 138 ARG A O 1
ATOM 1064 N N . CYS A 1 139 ? 16.534 -17.431 8.993 1.00 96.56 139 CYS A N 1
ATOM 1065 C CA . CYS A 1 139 ? 17.647 -17.007 8.142 1.00 96.56 139 CYS A CA 1
ATOM 1066 C C . CYS A 1 139 ? 18.818 -16.424 8.950 1.00 96.56 139 CYS A C 1
ATOM 1068 O O . CYS A 1 139 ? 19.968 -16.598 8.560 1.00 96.56 139 CYS A O 1
ATOM 1070 N N . GLN A 1 140 ? 18.536 -15.721 10.050 1.00 95.00 140 GLN A N 1
ATOM 1071 C CA . GLN A 1 140 ? 19.556 -15.190 10.958 1.00 95.00 140 GLN A CA 1
ATOM 1072 C C . GLN A 1 140 ? 20.186 -16.284 11.835 1.00 95.00 140 GLN A C 1
ATOM 1074 O O . GLN A 1 140 ? 21.335 -16.149 12.242 1.00 95.00 140 GLN A O 1
ATOM 1079 N N . GLY A 1 141 ? 19.435 -17.344 12.149 1.00 95.00 141 GLY A N 1
ATOM 1080 C CA . GLY A 1 141 ? 19.864 -18.417 13.050 1.00 95.00 141 GLY A CA 1
ATOM 1081 C C . GLY A 1 141 ? 19.724 -18.084 14.540 1.00 95.00 141 GLY A C 1
ATOM 1082 O O . GLY A 1 141 ? 20.156 -18.870 15.378 1.00 95.00 141 GLY A O 1
ATOM 1083 N N . SER A 1 142 ? 19.111 -16.946 14.886 1.00 93.25 142 SER A N 1
ATOM 1084 C CA . SER A 1 142 ? 18.865 -16.524 16.268 1.00 93.25 142 SER A CA 1
ATOM 1085 C C . SER A 1 142 ? 17.381 -16.241 16.485 1.00 93.25 142 SER A C 1
ATOM 1087 O O . SER A 1 142 ? 16.745 -15.565 15.679 1.00 93.25 142 SER A O 1
ATOM 1089 N N . LEU A 1 143 ? 16.835 -16.762 17.586 1.00 94.19 143 LEU A N 1
ATOM 1090 C CA . LEU A 1 143 ? 15.461 -16.501 18.036 1.00 94.19 143 LEU A CA 1
ATOM 1091 C C . LEU A 1 143 ? 15.396 -15.453 19.157 1.00 94.19 143 LEU A C 1
ATOM 1093 O O . LEU A 1 143 ? 14.313 -14.991 19.500 1.00 94.19 143 LEU A O 1
ATOM 1097 N N . HIS A 1 144 ? 16.546 -15.096 19.736 1.00 93.12 144 HIS A N 1
ATOM 1098 C CA . HIS A 1 144 ? 16.642 -14.254 20.934 1.00 93.12 144 HIS A CA 1
ATOM 1099 C C . HIS A 1 144 ? 17.229 -12.867 20.657 1.00 93.12 144 HIS A C 1
ATOM 1101 O O . HIS A 1 144 ? 17.261 -12.030 21.552 1.00 93.12 144 HIS A O 1
ATOM 1107 N N . GLN A 1 145 ? 17.730 -12.632 19.443 1.00 92.75 145 GLN A N 1
ATOM 1108 C CA . GLN A 1 145 ? 18.300 -11.355 19.024 1.00 92.75 145 GLN A CA 1
ATOM 1109 C C . GLN A 1 145 ? 17.427 -10.709 17.955 1.00 92.75 145 GLN A C 1
ATOM 1111 O O . GLN A 1 145 ? 16.718 -11.390 17.212 1.00 92.75 145 GLN A O 1
ATOM 1116 N N . ASP A 1 146 ? 17.540 -9.390 17.843 1.00 91.38 146 ASP A N 1
ATOM 1117 C CA . ASP A 1 146 ? 16.838 -8.634 16.817 1.00 91.38 146 ASP A CA 1
ATOM 1118 C C . ASP A 1 146 ? 17.358 -8.956 15.412 1.00 91.38 146 ASP A C 1
ATOM 1120 O O . ASP A 1 146 ? 18.560 -9.117 15.171 1.00 91.38 146 ASP A O 1
ATOM 1124 N N . VAL A 1 147 ? 16.440 -8.981 14.445 1.00 92.44 147 VAL A N 1
ATOM 1125 C CA . VAL A 1 147 ? 16.765 -9.203 13.033 1.00 92.44 147 VAL A CA 1
ATOM 1126 C C . VAL A 1 147 ? 17.253 -7.899 12.384 1.00 92.44 147 VAL A C 1
ATOM 1128 O O . VAL A 1 147 ? 16.468 -7.146 11.804 1.00 92.44 147 VAL A O 1
ATOM 1131 N N . LEU A 1 148 ? 18.569 -7.672 12.373 1.00 90.56 148 LEU A N 1
ATOM 1132 C CA . LEU A 1 148 ? 19.212 -6.477 11.791 1.00 90.56 148 LEU A CA 1
ATOM 1133 C C . LEU A 1 148 ? 19.634 -6.628 10.309 1.00 90.56 148 LEU A C 1
ATOM 1135 O O . LEU A 1 148 ? 20.563 -5.977 9.839 1.00 90.56 148 LEU A O 1
ATOM 1139 N N . CYS A 1 149 ? 18.966 -7.494 9.544 1.00 92.88 149 CYS A N 1
ATOM 1140 C CA . CYS A 1 149 ? 19.279 -7.725 8.126 1.00 92.88 149 CYS A CA 1
ATOM 1141 C C . CYS A 1 149 ? 18.919 -6.517 7.237 1.00 92.88 149 CYS A C 1
ATOM 1143 O O . CYS A 1 149 ? 17.804 -6.001 7.336 1.00 92.88 149 CYS A O 1
ATOM 1145 N N . THR A 1 150 ? 19.822 -6.131 6.326 1.00 91.75 150 THR A N 1
ATOM 1146 C CA . THR A 1 150 ? 19.668 -5.030 5.347 1.00 91.75 150 THR A CA 1
ATOM 1147 C C . THR A 1 150 ? 19.839 -5.467 3.883 1.00 91.75 150 THR A C 1
ATOM 1149 O O . THR A 1 150 ? 20.003 -4.627 2.998 1.00 91.75 150 THR A O 1
ATOM 1152 N N . SER A 1 151 ? 19.800 -6.776 3.607 1.00 92.38 151 SER A N 1
ATOM 1153 C CA . SER A 1 151 ? 19.977 -7.325 2.254 1.00 92.38 151 SER A CA 1
ATOM 1154 C C . SER A 1 151 ? 18.880 -6.835 1.302 1.00 92.38 151 SER A C 1
ATOM 1156 O O . SER A 1 151 ? 17.716 -7.214 1.434 1.00 92.38 151 SER A O 1
ATOM 1158 N N . ARG A 1 152 ? 19.263 -6.004 0.326 1.00 88.75 152 ARG A N 1
ATOM 1159 C CA . ARG A 1 152 ? 18.343 -5.407 -0.658 1.00 88.75 152 ARG A CA 1
ATOM 1160 C C . ARG A 1 152 ? 17.890 -6.394 -1.735 1.00 88.75 152 ARG A C 1
ATOM 1162 O O . ARG A 1 152 ? 16.805 -6.220 -2.280 1.00 88.75 152 ARG A O 1
ATOM 1169 N N . ASP A 1 153 ? 18.674 -7.443 -1.977 1.00 91.62 153 ASP A N 1
ATOM 1170 C CA . ASP A 1 153 ? 18.348 -8.515 -2.927 1.00 91.62 153 ASP A CA 1
ATOM 1171 C C . ASP A 1 153 ? 17.402 -9.567 -2.327 1.00 91.62 153 ASP A C 1
ATOM 1173 O O . ASP A 1 153 ? 16.841 -10.402 -3.037 1.00 91.62 153 ASP A O 1
ATOM 1177 N N . CYS A 1 154 ? 17.188 -9.536 -1.008 1.00 94.81 154 CYS A N 1
ATOM 1178 C CA . CYS A 1 154 ? 16.260 -10.442 -0.352 1.00 94.81 154 CYS A CA 1
ATOM 1179 C C . CYS A 1 154 ? 14.805 -10.037 -0.656 1.00 94.81 154 CYS A C 1
ATOM 1181 O O . CYS A 1 154 ? 14.376 -8.945 -0.266 1.00 94.81 154 CYS A O 1
ATOM 1183 N N . PRO A 1 155 ? 13.971 -10.930 -1.224 1.00 93.81 155 PRO A N 1
ATOM 1184 C CA . PRO A 1 155 ? 12.578 -10.603 -1.534 1.00 93.81 155 PRO A CA 1
ATOM 1185 C C . PRO A 1 155 ? 11.730 -10.331 -0.280 1.00 93.81 155 PRO A C 1
ATOM 1187 O O . PRO A 1 155 ? 10.670 -9.714 -0.371 1.00 93.81 155 PRO A O 1
ATOM 1190 N N . ILE A 1 156 ? 12.174 -10.772 0.903 1.00 95.38 156 ILE A N 1
ATOM 1191 C CA . ILE A 1 156 ? 11.474 -10.566 2.182 1.00 95.38 156 ILE A CA 1
ATOM 1192 C C . ILE A 1 156 ? 11.756 -9.176 2.765 1.00 95.38 156 ILE A C 1
ATOM 1194 O O . ILE A 1 156 ? 10.919 -8.641 3.493 1.00 95.38 156 ILE A O 1
ATOM 1198 N N . PHE A 1 157 ? 12.894 -8.559 2.432 1.00 94.06 157 PHE A N 1
ATOM 1199 C CA . PHE A 1 157 ? 13.396 -7.371 3.123 1.00 94.06 157 PHE A CA 1
ATOM 1200 C C . PHE A 1 157 ? 12.419 -6.187 3.107 1.00 94.06 157 PHE A C 1
ATOM 1202 O O . PHE A 1 157 ? 12.093 -5.652 4.168 1.00 94.06 157 PHE A O 1
ATOM 1209 N N . TYR A 1 158 ? 11.892 -5.824 1.934 1.00 92.38 158 TYR A N 1
ATOM 1210 C CA . TYR A 1 158 ? 10.875 -4.773 1.814 1.00 92.38 158 TYR A CA 1
ATOM 1211 C C . TYR A 1 158 ? 9.474 -5.275 2.200 1.00 92.38 158 TYR A C 1
ATOM 1213 O O . TYR A 1 158 ? 8.685 -4.535 2.792 1.00 92.38 158 TYR A O 1
ATOM 1221 N N . ARG A 1 159 ? 9.163 -6.551 1.922 1.00 93.62 159 ARG A N 1
ATOM 1222 C CA . ARG A 1 159 ? 7.847 -7.151 2.205 1.00 93.62 159 ARG A CA 1
ATOM 1223 C C . ARG A 1 159 ? 7.526 -7.173 3.696 1.00 93.62 159 ARG A C 1
ATOM 1225 O O . ARG A 1 159 ? 6.425 -6.784 4.062 1.00 93.62 159 ARG A O 1
ATOM 1232 N N . ARG A 1 160 ? 8.473 -7.557 4.560 1.00 94.12 160 ARG A N 1
ATOM 1233 C CA . ARG A 1 160 ? 8.251 -7.599 6.019 1.00 94.12 160 ARG A CA 1
ATOM 1234 C C . ARG A 1 160 ? 7.913 -6.221 6.597 1.00 94.12 160 ARG A C 1
ATOM 1236 O O . ARG A 1 160 ? 7.050 -6.121 7.461 1.00 94.12 160 ARG A O 1
ATOM 1243 N N . LYS A 1 161 ? 8.547 -5.156 6.083 1.00 92.06 161 LYS A N 1
ATOM 1244 C CA . LYS A 1 161 ? 8.286 -3.766 6.494 1.00 92.06 161 LYS A CA 1
ATOM 1245 C C . LYS A 1 161 ? 6.931 -3.281 5.989 1.00 92.06 161 LYS A C 1
ATOM 1247 O O . LYS A 1 161 ? 6.196 -2.641 6.734 1.00 92.06 161 LYS A O 1
ATOM 1252 N N . LYS A 1 162 ? 6.575 -3.632 4.750 1.00 92.81 162 LYS A N 1
ATOM 1253 C CA . LYS A 1 162 ? 5.253 -3.336 4.191 1.00 92.81 162 LYS A CA 1
ATOM 1254 C C . LYS A 1 162 ? 4.135 -4.015 4.98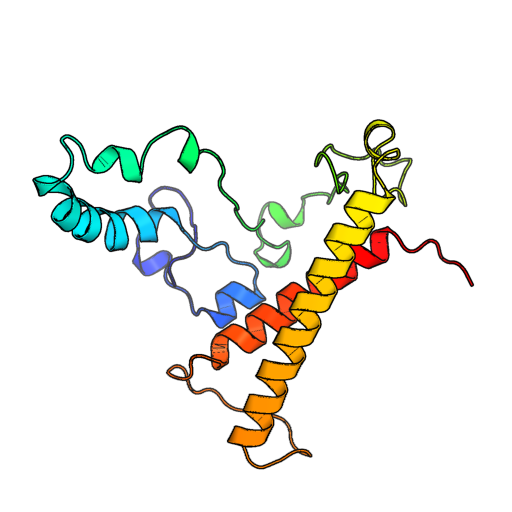1 1.00 92.81 162 LYS A C 1
ATOM 1256 O O . LYS A 1 162 ? 3.210 -3.332 5.395 1.00 92.81 162 LYS A O 1
ATOM 1261 N N . VAL A 1 163 ? 4.236 -5.324 5.211 1.00 95.75 163 VAL A N 1
ATOM 1262 C CA . VAL A 1 163 ? 3.210 -6.088 5.937 1.00 95.75 163 VAL A CA 1
ATOM 1263 C C . VAL A 1 163 ? 3.074 -5.596 7.375 1.00 95.75 163 VAL A C 1
ATOM 1265 O O . VAL A 1 163 ? 1.957 -5.467 7.851 1.00 95.75 163 VAL A O 1
ATOM 1268 N N . GLN A 1 164 ? 4.179 -5.238 8.038 1.00 93.94 164 GLN A N 1
ATOM 1269 C CA . GLN A 1 164 ? 4.134 -4.610 9.361 1.00 93.94 164 GLN A CA 1
ATOM 1270 C C . GLN A 1 164 ? 3.273 -3.336 9.362 1.00 93.94 164 GLN A C 1
ATOM 1272 O O . GLN A 1 164 ? 2.394 -3.203 10.204 1.00 93.94 164 GLN A O 1
ATOM 1277 N N . LYS A 1 165 ? 3.489 -2.428 8.400 1.00 91.69 165 LYS A N 1
ATOM 1278 C CA . LYS A 1 165 ? 2.701 -1.192 8.280 1.00 91.69 165 LYS A CA 1
ATOM 1279 C C . LYS A 1 165 ? 1.240 -1.466 7.912 1.00 91.69 165 LYS A C 1
ATOM 1281 O O . LYS A 1 165 ? 0.343 -0.927 8.547 1.00 91.69 165 LYS A O 1
ATOM 1286 N N . ASP A 1 166 ? 1.010 -2.319 6.914 1.00 93.12 166 ASP A N 1
ATOM 1287 C CA . ASP A 1 166 ? -0.334 -2.665 6.443 1.00 93.12 166 ASP A CA 1
ATOM 1288 C C . ASP A 1 166 ? -1.162 -3.346 7.555 1.00 93.12 166 ASP A C 1
ATOM 1290 O O . ASP A 1 166 ? -2.371 -3.130 7.628 1.00 93.12 166 ASP A O 1
ATOM 1294 N N . LEU A 1 167 ? -0.521 -4.146 8.419 1.00 96.00 167 LEU A N 1
ATOM 1295 C CA . LEU A 1 167 ? -1.149 -4.781 9.578 1.00 96.00 167 LEU A CA 1
ATOM 1296 C C . LEU A 1 167 ? -1.543 -3.750 10.641 1.00 96.00 167 LEU A C 1
ATOM 1298 O O . LEU A 1 167 ? -2.688 -3.767 11.083 1.00 96.00 167 LEU A O 1
ATOM 1302 N N . THR A 1 168 ? -0.649 -2.818 10.994 1.00 94.00 168 THR A N 1
ATOM 1303 C CA . THR A 1 168 ? -0.982 -1.709 11.907 1.00 94.00 168 THR A CA 1
ATOM 1304 C C . THR A 1 168 ? -2.181 -0.910 11.389 1.00 94.00 168 THR A C 1
ATOM 1306 O O . THR A 1 168 ? -3.148 -0.717 12.119 1.00 94.00 168 THR A O 1
ATOM 1309 N N . ASP A 1 169 ? -2.182 -0.543 10.104 1.00 91.31 169 ASP A N 1
ATOM 1310 C CA . ASP A 1 169 ? -3.300 0.185 9.492 1.00 91.31 169 ASP A CA 1
ATOM 1311 C C . ASP A 1 169 ? -4.613 -0.633 9.503 1.00 91.31 169 ASP A C 1
ATOM 1313 O O . ASP A 1 169 ? -5.705 -0.067 9.596 1.00 91.31 169 ASP A O 1
ATOM 1317 N N . ALA A 1 170 ? -4.538 -1.965 9.376 1.00 93.69 170 ALA A N 1
ATOM 1318 C CA . ALA A 1 170 ? -5.701 -2.852 9.433 1.00 93.69 170 ALA A CA 1
ATOM 1319 C C . ALA A 1 170 ? -6.249 -3.009 10.861 1.00 93.69 170 ALA A C 1
ATOM 1321 O O . ALA A 1 170 ? -7.468 -3.001 11.046 1.00 93.69 170 ALA A O 1
ATOM 1322 N N . HIS A 1 171 ? -5.379 -3.093 11.871 1.00 93.69 171 HIS A N 1
ATOM 1323 C CA . HIS A 1 171 ? -5.780 -3.085 13.280 1.00 93.69 171 HIS A CA 1
ATOM 1324 C C . HIS A 1 171 ? -6.434 -1.760 13.672 1.00 93.69 171 HIS A C 1
ATOM 1326 O O . HIS A 1 171 ? -7.520 -1.781 14.249 1.00 93.69 171 HIS A O 1
ATOM 1332 N N . ASP A 1 172 ? -5.868 -0.622 13.264 1.00 90.38 172 ASP A N 1
ATOM 1333 C CA . ASP A 1 172 ? -6.468 0.702 13.480 1.00 90.38 172 ASP A CA 1
ATOM 1334 C C . ASP A 1 172 ? -7.868 0.805 12.846 1.00 90.38 172 ASP A C 1
ATOM 1336 O O . ASP A 1 172 ? -8.769 1.460 13.374 1.00 90.38 172 ASP A O 1
ATOM 1340 N N . GLN A 1 173 ? -8.084 0.147 11.700 1.00 89.56 173 GLN A N 1
ATOM 1341 C CA . GLN A 1 173 ? -9.399 0.068 11.059 1.00 89.56 173 GLN A CA 1
ATOM 1342 C C . GLN A 1 173 ? -10.388 -0.788 11.850 1.00 89.56 173 GLN A C 1
ATOM 1344 O O . GLN A 1 173 ? -11.553 -0.401 11.953 1.00 89.56 173 GLN A O 1
ATOM 1349 N N . LEU A 1 174 ? -9.946 -1.917 12.406 1.00 90.44 174 LEU A N 1
ATOM 1350 C CA . LEU A 1 174 ? -10.778 -2.792 13.233 1.00 90.44 174 LEU A CA 1
ATOM 1351 C C . LEU A 1 174 ? -11.161 -2.150 14.563 1.00 90.44 174 LEU A C 1
ATOM 1353 O O . LEU A 1 174 ? -12.313 -2.262 14.974 1.00 90.44 174 LEU A O 1
ATOM 1357 N N . GLN A 1 175 ? -10.244 -1.407 15.185 1.00 88.69 175 GLN A N 1
ATOM 1358 C CA . GLN A 1 175 ? -10.516 -0.662 16.417 1.00 88.69 175 GLN A CA 1
ATOM 1359 C C . GLN A 1 175 ? -11.666 0.338 16.263 1.00 88.69 175 GLN A C 1
ATOM 1361 O O . GLN A 1 175 ? -12.324 0.668 17.240 1.00 88.69 175 GLN A O 1
ATOM 1366 N N . ARG A 1 176 ? -11.986 0.780 15.038 1.00 87.19 176 ARG A N 1
ATOM 1367 C CA . ARG A 1 176 ? -13.152 1.646 14.796 1.00 87.19 176 ARG A CA 1
ATOM 1368 C C . ARG A 1 176 ? -14.494 0.972 15.083 1.00 87.19 176 ARG A C 1
ATOM 1370 O O . ARG A 1 176 ? -15.475 1.691 15.217 1.00 87.19 176 ARG A O 1
ATOM 1377 N N . PHE A 1 177 ? -14.554 -0.359 15.076 1.00 84.56 177 PHE A N 1
ATOM 1378 C CA . PHE A 1 177 ? -15.757 -1.136 15.391 1.00 84.56 177 PHE A CA 1
ATOM 1379 C C . PHE A 1 177 ? -15.806 -1.581 16.851 1.00 84.56 177 PHE A C 1
ATOM 1381 O O . PHE A 1 177 ? -16.828 -2.101 17.285 1.00 84.56 177 PHE A O 1
ATOM 1388 N N . ALA A 1 178 ? -14.712 -1.415 17.596 1.00 74.12 178 ALA A N 1
ATOM 1389 C CA . ALA A 1 178 ? -14.711 -1.711 19.013 1.00 74.12 178 ALA A CA 1
ATOM 1390 C C . ALA A 1 178 ? -15.517 -0.622 19.731 1.00 74.12 178 ALA A C 1
ATOM 1392 O O . ALA A 1 178 ? -15.043 0.498 19.913 1.00 74.12 178 ALA A O 1
ATOM 1393 N N . GLU A 1 179 ? -16.747 -0.947 20.125 1.00 60.94 179 GLU A N 1
ATOM 1394 C CA . GLU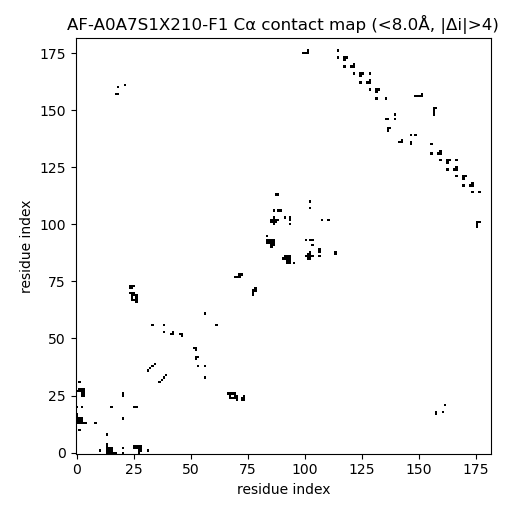 A 1 179 ? -17.329 -0.316 21.305 1.00 60.94 179 GLU A CA 1
ATOM 1395 C C . GLU A 1 179 ? -16.425 -0.688 22.487 1.00 60.94 179 GLU A C 1
ATOM 1397 O O . GLU A 1 179 ? -15.982 -1.836 22.590 1.00 60.94 179 GLU A O 1
ATOM 1402 N N . GLU A 1 180 ? -16.092 0.275 23.347 1.00 49.00 180 GLU A N 1
ATOM 1403 C CA . GLU A 1 180 ? -15.430 0.013 24.627 1.00 49.00 180 GLU A CA 1
ATOM 1404 C C . GLU A 1 180 ? -16.364 -0.860 25.487 1.00 49.00 180 GLU A C 1
ATOM 1406 O O . GLU A 1 180 ? -17.135 -0.372 26.304 1.00 49.00 180 GLU A O 1
ATOM 1411 N N . ALA A 1 181 ? -16.368 -2.169 25.234 1.00 50.25 181 ALA A N 1
ATOM 1412 C CA . ALA A 1 181 ? -17.172 -3.158 25.939 1.00 50.25 181 ALA A CA 1
ATOM 1413 C C . ALA A 1 181 ? -16.340 -3.792 27.056 1.00 50.25 181 ALA A C 1
ATOM 1415 O O . ALA A 1 181 ? -15.910 -4.942 26.939 1.00 50.25 181 ALA A O 1
ATOM 1416 N N . TRP A 1 182 ? -15.997 -2.983 28.062 1.00 39.22 182 TRP A N 1
ATOM 1417 C CA . TRP A 1 182 ? -15.408 -3.431 29.322 1.00 39.22 182 TRP A CA 1
ATOM 1418 C C . TRP A 1 182 ? -15.923 -2.532 30.448 1.00 39.22 182 TRP A C 1
ATOM 1420 O O . TRP A 1 182 ? -15.571 -1.331 30.448 1.00 39.22 182 TRP A O 1
#

Sequence (182 aa):
VIVKAAKGAKAWEKAEDPIFALENGLPIDSQHYVDHYLEQPLSRIFEPIMKNPKELFTGDHTRAIAVSTPSSATGGMMRFAKKIKRCMGCKAALSPAAKDASLCEHCKGKEAEIYAASLNKANMLEDQFSALWTQCQRCQGSLHQDVLCTSRDCPIFYRRKKVQKDLTDAHDQLQRFAEEAW